Protein AF-A0A4S1DT46-F1 (afdb_monomer_lite)

Foldseek 3Di:
DVVVVVVVVVVVVVVVVVPPPPPDDDCAPLLVLLQQQVPPVWHKAAAPAAAAEDEEDDDDPVRVVLVQVLQVVLQVLFDQYHGYHDPDPPHQEYEYEDQDDPPDPPDPDPQQKDKDFDADPVRHTRHMYIYGYPPPDDPLQSSFQSNLVVLCNRIGTAGDDFPVCQPDQACRHPNPVSVNSHHHDPSSSRVSNLCNDPPSVVVSVVSCVSNVCSVVVSVVRVVVVVLVPDPLSVDPCSVVVVVVVVVVVVVVVVVVVVVVVVVVVVVVD

Radius of gyration: 29.37 Å; chains: 1; bounding box: 52×110×68 Å

Secondary structure (DSSP, 8-state):
-HHHHHHHHHHHHHHHHH-----PPPHHHHHHHHHHHH-TTS--EEBSS-EEEEEEES--HHHHHHHHHHHHHHHTT-SS--EEE-SSS--SEEEEEESS----TT--S--SEEEEEEE-TTS-EEEEEEEEE-TT--HHHHHHHHHHHHHHHHEE------TTTTT--STT-TTTGGG--SPPPHHHHHHHHHHTSTTHHHHHHHHHHHTTTHHHHHHHHHHHHHHHH-HHHH-TTHHHHHHHHHHHHHHHHHHHHHHHHHHHHHTT-

pLDDT: mean 82.52, std 13.84, range [40.56, 97.25]

Organism: NCBI:txid2559571

Sequence (269 aa):
MKKLYYFLLFTFIGTNSFSQDIEKLPTIPWEELVEMNINKKVPIRKWGNNVNISLEGVYNASDSLIIAKVIKKLDSLTETTLIRFASSDNSNFEIKFLDRYVKQKYSNYNSITNSKNTYNNYNVLTSAELYVYTIERTDLEVKNALENQIAGMLIDGWFARPAAFEKRKSIFNPVGGSLLTGSLNSGDISIIREVYKNGFEKRLEKAEQQFKDIPKKLENDKIRVRYSSFWWVKNPIAVIFLPALILVLFFIFLTSKIKNTIHVKIERD

Structure (mmCIF, N/CA/C/O backbone):
data_AF-A0A4S1DT46-F1
#
_entry.id   AF-A0A4S1DT46-F1
#
loop_
_atom_site.group_PDB
_atom_site.id
_atom_site.type_symbol
_atom_site.label_atom_id
_atom_site.label_alt_id
_atom_site.label_comp_id
_atom_site.label_asym_id
_atom_site.label_entity_id
_atom_site.label_seq_id
_atom_site.pdbx_PDB_ins_code
_atom_site.Cartn_x
_atom_site.Cartn_y
_atom_site.Cartn_z
_atom_site.occupancy
_atom_site.B_iso_or_equiv
_atom_site.auth_seq_id
_atom_site.auth_comp_id
_atom_site.auth_asym_id
_atom_site.auth_atom_id
_atom_site.pdbx_PDB_model_num
ATOM 1 N N . MET A 1 1 ? -24.781 -39.741 43.747 1.00 59.06 1 MET A N 1
ATOM 2 C CA . MET A 1 1 ? -23.412 -39.414 43.276 1.00 59.06 1 MET A CA 1
ATOM 3 C C . MET A 1 1 ? -23.236 -39.473 41.754 1.00 59.06 1 MET A C 1
ATOM 5 O O . MET A 1 1 ? -22.680 -38.529 41.217 1.00 59.06 1 MET A O 1
ATOM 9 N N . LYS A 1 2 ? -23.756 -40.479 41.026 1.00 67.94 2 LYS A N 1
ATOM 10 C CA . LYS A 1 2 ? -23.605 -40.564 39.550 1.00 67.94 2 LYS A CA 1
ATOM 11 C C . LYS A 1 2 ? -24.121 -39.331 38.778 1.00 67.94 2 LYS A C 1
ATOM 13 O O . LYS A 1 2 ? -23.446 -38.851 37.881 1.00 67.94 2 LYS A O 1
ATOM 18 N N . LYS A 1 3 ? -25.268 -38.762 39.177 1.00 73.12 3 LYS A N 1
ATOM 19 C CA . LYS A 1 3 ? -25.848 -37.552 38.551 1.00 73.12 3 LYS A CA 1
ATOM 20 C C . LYS A 1 3 ? -24.967 -36.298 38.690 1.00 73.12 3 LYS A C 1
ATOM 22 O O . LYS A 1 3 ? -24.927 -35.490 37.773 1.00 73.12 3 LYS A O 1
ATOM 27 N N . LEU A 1 4 ? -24.236 -36.171 39.802 1.00 80.50 4 LEU A N 1
ATOM 28 C CA . LEU A 1 4 ? -23.306 -35.059 40.033 1.00 80.50 4 LEU A CA 1
ATOM 29 C C . LEU A 1 4 ? -22.083 -35.165 39.114 1.00 80.50 4 LEU A C 1
ATOM 31 O O . LEU A 1 4 ? -21.624 -34.161 38.584 1.00 80.50 4 LEU A O 1
ATOM 35 N N . TYR A 1 5 ? -21.613 -36.392 38.875 1.00 80.88 5 TYR A N 1
ATOM 36 C CA . TYR A 1 5 ? -20.509 -36.669 37.959 1.00 80.88 5 TYR A CA 1
ATOM 37 C C . TYR A 1 5 ? -20.853 -36.276 36.521 1.00 80.88 5 TYR A C 1
ATOM 39 O O . TYR A 1 5 ? -20.068 -35.590 35.881 1.00 80.88 5 TYR A O 1
ATOM 47 N N . TYR A 1 6 ? -22.047 -36.633 36.034 1.00 82.81 6 TYR A N 1
ATOM 48 C CA . TYR A 1 6 ? -22.491 -36.229 34.694 1.00 82.81 6 TYR A CA 1
ATOM 49 C C . TYR A 1 6 ? -22.685 -34.717 34.569 1.00 82.81 6 TYR A C 1
ATOM 51 O O . TYR A 1 6 ? -22.316 -34.150 33.547 1.00 82.81 6 TYR A O 1
ATOM 59 N N . PHE A 1 7 ? -23.212 -34.057 35.605 1.00 83.88 7 PHE A N 1
ATOM 60 C CA . PHE A 1 7 ? -23.361 -32.602 35.612 1.00 83.88 7 PHE A CA 1
ATOM 61 C C . PHE A 1 7 ? -22.005 -31.889 35.553 1.00 83.88 7 PHE A C 1
ATOM 63 O O . PHE A 1 7 ? -21.832 -30.997 34.731 1.00 83.88 7 PHE A O 1
ATOM 70 N N . LEU A 1 8 ? -21.032 -32.332 36.359 1.00 83.69 8 LEU A N 1
ATOM 71 C CA . LEU A 1 8 ? -19.663 -31.809 36.337 1.00 83.69 8 LEU A CA 1
ATOM 72 C C . LEU A 1 8 ? -18.954 -32.082 35.007 1.00 83.69 8 LEU A C 1
ATOM 74 O O . LEU A 1 8 ? -18.233 -31.224 34.515 1.00 83.69 8 LEU A O 1
ATOM 78 N N . LEU A 1 9 ? -19.177 -33.249 34.398 1.00 83.00 9 LEU A N 1
ATOM 79 C CA . LEU A 1 9 ? -18.603 -33.567 33.091 1.00 83.00 9 LEU A CA 1
ATOM 80 C C . LEU A 1 9 ? -19.180 -32.658 31.996 1.00 83.00 9 LEU A C 1
ATOM 82 O O . LEU A 1 9 ? -18.436 -32.149 31.166 1.00 83.00 9 LEU A O 1
ATOM 86 N N . PHE A 1 10 ? -20.494 -32.411 32.016 1.00 80.31 10 PHE A N 1
ATOM 87 C CA . PHE A 1 10 ? -21.156 -31.525 31.057 1.00 80.31 10 PHE A CA 1
ATOM 88 C C . PHE A 1 10 ? -20.767 -30.059 31.240 1.00 80.31 10 PHE A C 1
ATOM 90 O O . PHE A 1 10 ? -20.557 -29.370 30.244 1.00 80.31 10 PHE A O 1
ATOM 97 N N . THR A 1 11 ? -20.627 -29.574 32.477 1.00 78.94 11 THR A N 1
ATOM 98 C CA . THR A 1 11 ? -20.131 -28.213 32.715 1.00 78.94 11 THR A CA 1
ATOM 99 C C . THR A 1 11 ? -18.669 -28.081 32.318 1.00 78.94 11 THR A C 1
ATOM 101 O O . THR A 1 11 ? -18.332 -27.095 31.679 1.00 78.94 11 THR A O 1
ATOM 104 N N . PHE A 1 12 ? -17.830 -29.086 32.582 1.00 76.06 12 PHE A N 1
ATOM 105 C CA . PHE A 1 12 ? -16.425 -29.081 32.168 1.00 76.06 12 PHE A CA 1
ATOM 106 C C . PHE A 1 12 ? -16.266 -29.112 30.640 1.00 76.06 12 PHE A C 1
ATOM 108 O O . PHE A 1 12 ? -15.466 -28.361 30.084 1.00 76.06 12 PHE A O 1
ATOM 115 N N . ILE A 1 13 ? -17.052 -29.928 29.930 1.00 75.44 13 ILE A N 1
ATOM 116 C CA . ILE A 1 13 ? -17.065 -29.946 28.457 1.00 75.44 13 ILE A CA 1
ATOM 117 C C . ILE A 1 13 ? -17.616 -28.623 27.914 1.00 75.44 13 ILE A C 1
ATOM 119 O O . ILE A 1 13 ? -17.048 -28.072 26.973 1.00 75.44 13 ILE A O 1
ATOM 123 N N . GLY A 1 14 ? -18.668 -28.075 28.528 1.00 66.62 14 GLY A N 1
ATOM 124 C CA . GLY A 1 14 ? -19.236 -26.778 28.168 1.00 66.62 14 GLY A CA 1
ATOM 125 C C . GLY A 1 14 ? -18.223 -25.642 28.309 1.00 66.62 14 GLY A C 1
ATOM 126 O O . GLY A 1 14 ? -17.984 -24.919 27.348 1.00 66.62 14 GLY A O 1
ATOM 127 N N . THR A 1 15 ? -17.553 -25.517 29.458 1.00 65.12 15 THR A N 1
ATOM 128 C CA . THR A 1 15 ? -16.571 -24.447 29.700 1.00 65.12 15 THR A CA 1
ATOM 129 C C . THR A 1 15 ? -15.346 -24.554 28.796 1.00 65.12 15 THR A C 1
ATOM 131 O O . THR A 1 15 ? -14.850 -23.530 28.338 1.00 65.12 15 THR A O 1
ATOM 134 N N . ASN A 1 16 ? -14.885 -25.770 28.480 1.00 58.94 16 ASN A N 1
ATOM 135 C CA . ASN A 1 16 ? -13.773 -25.963 27.542 1.00 58.94 16 ASN A CA 1
ATOM 136 C C . ASN A 1 16 ? -14.192 -25.746 26.078 1.00 58.94 16 ASN A C 1
ATOM 138 O O . ASN A 1 16 ? -13.389 -25.271 25.284 1.00 58.94 16 ASN A O 1
ATOM 142 N N . SER A 1 17 ? -15.453 -26.015 25.721 1.00 57.00 17 SER A N 1
ATOM 143 C CA . SER A 1 17 ? -15.981 -25.745 24.373 1.00 57.00 17 SER A CA 1
ATOM 144 C C . SER A 1 17 ? -16.262 -24.256 24.134 1.00 57.00 17 SER A C 1
ATOM 146 O O . SER A 1 17 ? -16.194 -23.800 22.997 1.00 57.00 17 SER A O 1
ATOM 148 N N . PHE A 1 18 ? -16.550 -23.486 25.192 1.00 54.28 18 PHE A N 1
ATOM 149 C CA . PHE A 1 18 ? -16.670 -22.021 25.134 1.00 54.28 18 PHE A CA 1
ATOM 150 C C . PHE A 1 18 ? -15.322 -21.294 25.218 1.00 54.28 18 PHE A C 1
ATOM 152 O O . PHE A 1 18 ? -15.245 -20.126 24.848 1.00 54.28 18 PHE A O 1
ATOM 159 N N . SER A 1 19 ? -14.248 -21.984 25.614 1.00 45.34 19 SER A N 1
ATOM 160 C CA . SER A 1 19 ? -12.871 -21.519 25.423 1.00 45.34 19 SER A CA 1
ATOM 161 C C . SER A 1 19 ? -12.379 -21.840 24.008 1.00 45.34 19 SER A C 1
ATOM 163 O O . SER A 1 19 ? -11.259 -22.309 23.817 1.00 45.34 19 SER A O 1
ATOM 165 N N . GLN A 1 20 ? -13.216 -21.603 22.992 1.00 52.03 20 GLN A N 1
ATOM 166 C CA . GLN A 1 20 ? -12.688 -21.377 21.654 1.00 52.03 20 GLN A CA 1
ATOM 167 C C . GLN A 1 20 ? -11.894 -20.083 21.742 1.00 52.03 20 GLN A C 1
ATOM 169 O O . GLN A 1 20 ? -12.476 -18.998 21.771 1.00 52.03 20 GLN A O 1
ATOM 174 N N . ASP A 1 21 ? -10.575 -20.224 21.873 1.00 51.09 21 ASP A N 1
ATOM 175 C CA . ASP A 1 21 ? -9.618 -19.134 21.810 1.00 51.09 21 ASP A CA 1
ATOM 176 C C . ASP A 1 21 ? -10.045 -18.191 20.690 1.00 51.09 21 ASP A C 1
ATOM 178 O O . ASP A 1 21 ? -9.986 -18.529 19.504 1.00 51.09 21 ASP A O 1
ATOM 182 N N . ILE A 1 22 ? -10.542 -17.010 21.063 1.00 64.38 22 ILE A N 1
ATOM 183 C CA . ILE A 1 22 ? -10.796 -15.939 20.111 1.00 64.38 22 ILE A CA 1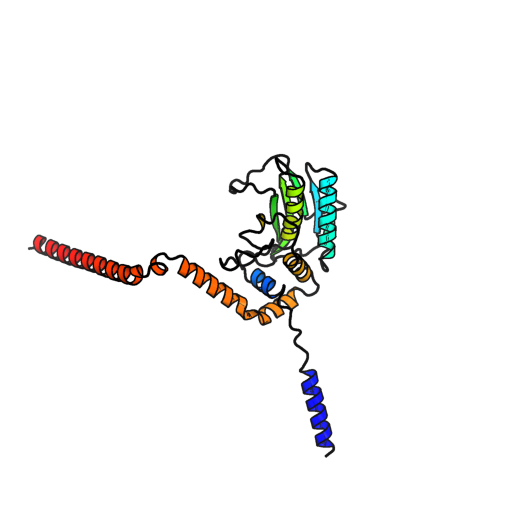
ATOM 184 C C . ILE A 1 22 ? -9.412 -15.600 19.572 1.00 64.38 22 ILE A C 1
ATOM 186 O O . ILE A 1 22 ? -8.675 -14.858 20.213 1.00 64.38 22 ILE A O 1
ATOM 190 N N . GLU A 1 23 ? -9.036 -16.217 18.445 1.00 74.00 23 GLU A N 1
ATOM 191 C CA . GLU A 1 23 ? -7.686 -16.151 17.877 1.00 74.00 23 GLU A CA 1
ATOM 192 C C . GLU A 1 23 ? -7.228 -14.691 17.869 1.00 74.00 23 GLU A C 1
ATOM 194 O O . GLU A 1 23 ? -7.778 -13.862 17.142 1.00 74.00 23 GLU A O 1
ATOM 199 N N . LYS A 1 24 ? -6.284 -14.344 18.740 1.00 88.38 24 LYS A N 1
ATOM 200 C CA . LYS A 1 24 ? -5.862 -12.958 18.884 1.00 88.38 24 LYS A CA 1
ATOM 201 C C . LYS A 1 24 ? -4.963 -12.619 17.707 1.00 88.38 24 LYS A C 1
ATOM 203 O O . LYS A 1 24 ? -3.921 -13.245 17.524 1.00 88.38 24 LYS A O 1
ATOM 208 N N . LEU A 1 25 ? -5.355 -11.621 16.922 1.00 92.88 25 LEU A N 1
ATOM 209 C CA . LEU A 1 25 ? -4.538 -11.180 15.799 1.00 92.88 25 LEU A CA 1
ATOM 210 C C . LEU A 1 25 ? -3.247 -10.539 16.329 1.00 92.88 25 LEU A C 1
ATOM 212 O O . LEU A 1 25 ? -3.297 -9.826 17.343 1.00 92.88 25 LEU A O 1
ATOM 216 N N . PRO A 1 26 ? -2.090 -10.778 15.685 1.00 93.94 26 PRO A N 1
ATOM 217 C CA . PRO A 1 26 ? -0.843 -10.152 16.097 1.00 93.94 26 PRO A CA 1
ATOM 218 C C . PRO A 1 26 ? -0.942 -8.636 15.928 1.00 93.94 26 PRO A C 1
ATOM 220 O O . PRO A 1 26 ? -1.612 -8.147 15.023 1.00 93.94 26 PRO A O 1
ATOM 223 N N . THR A 1 27 ? -0.259 -7.879 16.786 1.00 91.62 27 THR A N 1
ATOM 224 C CA . THR A 1 27 ? -0.288 -6.409 16.732 1.00 91.62 27 THR A CA 1
ATOM 225 C C . THR A 1 27 ? 0.197 -5.870 15.385 1.00 91.62 27 THR A C 1
ATOM 227 O O . THR A 1 27 ? -0.426 -4.980 14.819 1.00 91.62 27 THR A O 1
ATOM 230 N N . ILE A 1 28 ? 1.273 -6.438 14.838 1.00 90.88 28 ILE A N 1
ATOM 231 C CA . ILE A 1 28 ? 1.802 -6.085 13.517 1.00 90.88 28 ILE A CA 1
ATOM 232 C C . ILE A 1 28 ? 1.381 -7.179 12.523 1.00 90.88 28 ILE A C 1
ATOM 234 O O . ILE A 1 28 ? 1.578 -8.357 12.833 1.00 90.88 28 ILE A O 1
ATOM 238 N N . PRO A 1 29 ? 0.829 -6.843 11.342 1.00 93.19 29 PRO A N 1
ATOM 239 C CA . PRO A 1 29 ? 0.541 -5.495 10.831 1.00 93.19 29 PRO A CA 1
ATOM 240 C C . PRO A 1 29 ? -0.879 -4.991 11.169 1.00 93.19 29 PRO A C 1
ATOM 242 O O . PRO A 1 29 ? -1.308 -3.967 10.648 1.00 93.19 29 PRO A O 1
ATOM 245 N N . TRP A 1 30 ? -1.661 -5.695 11.994 1.00 95.81 30 TRP A N 1
ATOM 246 C CA . TRP A 1 30 ? -3.098 -5.417 12.130 1.00 95.81 30 TRP A CA 1
ATOM 247 C C . TRP A 1 30 ? -3.446 -4.071 12.777 1.00 95.81 30 TRP A C 1
ATOM 249 O O . TRP A 1 30 ? -4.426 -3.457 12.365 1.00 95.81 30 TRP A O 1
ATOM 259 N N . GLU A 1 31 ? -2.652 -3.569 13.727 1.00 92.88 31 GLU A N 1
ATOM 260 C CA . GLU A 1 31 ? -2.836 -2.213 14.273 1.00 92.88 31 GLU A CA 1
ATOM 261 C C . GLU A 1 31 ? -2.670 -1.150 13.168 1.00 92.88 31 GLU A C 1
ATOM 263 O O . GLU A 1 31 ? -3.427 -0.181 13.102 1.00 92.88 31 GLU A O 1
ATOM 268 N N . GLU A 1 32 ? -1.725 -1.379 12.252 1.00 92.06 32 GLU A N 1
ATOM 269 C CA . GLU A 1 32 ? -1.420 -0.503 11.117 1.00 92.06 32 GLU A CA 1
ATOM 270 C C . GLU A 1 32 ? -2.502 -0.574 10.035 1.00 92.06 32 GLU A C 1
ATOM 272 O O . GLU A 1 32 ? -2.927 0.457 9.518 1.00 92.06 32 GLU A O 1
ATOM 277 N N . LEU A 1 33 ? -3.003 -1.775 9.738 1.00 94.75 33 LEU A N 1
ATOM 278 C CA . LEU A 1 33 ? -4.110 -1.981 8.801 1.00 94.75 33 LEU A CA 1
ATOM 279 C C . LEU A 1 33 ? -5.397 -1.311 9.291 1.00 94.75 33 LEU A C 1
ATOM 281 O O . LEU A 1 33 ? -6.089 -0.662 8.509 1.00 94.75 33 LEU A O 1
ATOM 285 N N . VAL A 1 34 ? -5.693 -1.407 10.589 1.00 94.38 34 VAL A N 1
ATOM 286 C CA . VAL A 1 34 ? -6.829 -0.701 11.197 1.00 94.38 34 VAL A CA 1
ATOM 287 C C . VAL A 1 34 ? -6.651 0.812 11.055 1.00 94.38 34 VAL A C 1
ATOM 289 O O . VAL A 1 34 ? -7.572 1.501 10.620 1.00 94.38 34 VAL A O 1
ATOM 292 N N . GLU A 1 35 ? -5.463 1.344 11.353 1.00 91.44 35 GLU A N 1
ATOM 293 C CA . GLU A 1 35 ? -5.156 2.767 11.160 1.00 91.44 35 GLU A CA 1
ATOM 294 C C . GLU A 1 35 ? -5.362 3.224 9.705 1.00 91.44 35 GLU A C 1
ATOM 296 O O . GLU A 1 35 ? -6.013 4.249 9.477 1.00 91.44 35 GLU A O 1
ATOM 301 N N . MET A 1 36 ? -4.831 2.475 8.732 1.00 92.12 36 MET A N 1
ATOM 302 C CA . MET A 1 36 ? -4.993 2.764 7.303 1.00 92.12 36 MET A CA 1
ATOM 303 C C . MET A 1 36 ? -6.470 2.733 6.895 1.00 92.12 36 MET A C 1
ATOM 305 O O . MET A 1 36 ? -6.932 3.633 6.198 1.00 92.12 36 MET A O 1
ATOM 309 N N . ASN A 1 37 ? -7.237 1.742 7.358 1.00 92.94 37 ASN A N 1
ATOM 310 C CA . ASN A 1 37 ? -8.641 1.593 6.974 1.00 92.94 37 ASN A CA 1
ATOM 311 C C . ASN A 1 37 ? -9.541 2.708 7.536 1.00 92.94 37 ASN A C 1
ATOM 313 O O . ASN A 1 37 ? -10.466 3.171 6.870 1.00 92.94 37 ASN A O 1
ATOM 317 N N . ILE A 1 38 ? -9.233 3.213 8.736 1.00 89.12 38 ILE A N 1
ATOM 318 C CA . ILE A 1 38 ? -9.967 4.327 9.365 1.00 89.12 38 ILE A CA 1
ATOM 319 C C . ILE A 1 38 ? -9.809 5.641 8.576 1.00 89.12 38 ILE A C 1
ATOM 321 O O . ILE A 1 38 ? -10.626 6.563 8.716 1.00 89.12 38 ILE A O 1
ATOM 325 N N . ASN A 1 39 ? -8.772 5.769 7.743 1.00 85.81 39 ASN A N 1
ATOM 326 C CA . ASN A 1 39 ? -8.534 6.959 6.940 1.00 85.81 39 ASN A CA 1
ATOM 327 C C . ASN A 1 39 ? -9.586 7.115 5.828 1.00 85.81 39 ASN A C 1
ATOM 329 O O . ASN A 1 39 ? -9.354 6.788 4.673 1.00 85.81 39 ASN A O 1
ATOM 333 N N . LYS A 1 40 ? -10.735 7.722 6.151 1.00 78.31 40 LYS A N 1
ATOM 334 C CA . LYS A 1 40 ? -11.870 7.905 5.223 1.00 78.31 40 LYS A CA 1
ATOM 335 C C . LYS A 1 40 ? -11.527 8.574 3.887 1.00 78.31 40 LYS A C 1
ATOM 337 O O . LYS A 1 40 ? -12.290 8.435 2.937 1.00 78.31 40 LYS A O 1
ATOM 342 N N . LYS A 1 41 ? -10.438 9.347 3.814 1.00 81.81 41 LYS A N 1
ATOM 343 C CA . LYS A 1 41 ? -10.011 9.987 2.561 1.00 81.81 41 LYS A CA 1
ATOM 344 C C . LYS A 1 41 ? -9.342 8.990 1.616 1.00 81.81 41 LYS A C 1
ATOM 346 O O . LYS A 1 41 ? -9.546 9.087 0.411 1.00 81.81 41 LYS A O 1
ATOM 351 N N . VAL A 1 42 ? -8.550 8.074 2.171 1.00 85.12 42 VAL A N 1
ATOM 352 C CA . VAL A 1 42 ? -7.758 7.081 1.436 1.00 85.12 42 VAL A CA 1
ATOM 353 C C . VAL A 1 42 ? -7.741 5.776 2.256 1.00 85.12 42 VAL A C 1
ATOM 355 O O . VAL A 1 42 ? -6.719 5.470 2.879 1.00 85.12 42 VAL A O 1
ATOM 358 N N . PRO A 1 43 ? -8.887 5.063 2.355 1.00 89.88 43 PRO A N 1
ATOM 359 C CA . PRO A 1 43 ? -8.959 3.787 3.068 1.00 89.88 43 PRO A CA 1
ATOM 360 C C . PRO A 1 43 ? -8.186 2.721 2.292 1.00 89.88 43 PRO A C 1
ATOM 362 O O . PRO A 1 43 ? -7.801 2.964 1.152 1.00 89.88 43 PRO A O 1
ATOM 365 N N . ILE A 1 44 ? -8.001 1.533 2.871 1.00 93.38 44 ILE A N 1
ATOM 366 C CA . ILE A 1 44 ? -7.362 0.425 2.155 1.00 93.38 44 ILE A CA 1
ATOM 367 C C . ILE A 1 44 ? -8.227 0.035 0.952 1.00 93.38 44 ILE A C 1
ATOM 369 O O . ILE A 1 44 ? -9.382 -0.361 1.095 1.00 93.38 44 ILE A O 1
ATOM 373 N N . ARG A 1 45 ? -7.642 0.108 -0.239 1.00 93.38 45 ARG A N 1
ATOM 374 C CA . ARG A 1 45 ? -8.199 -0.378 -1.497 1.00 93.38 45 ARG A CA 1
ATOM 375 C C . ARG A 1 45 ? -7.167 -1.273 -2.159 1.00 93.38 45 ARG A C 1
ATOM 377 O O . ARG A 1 45 ? -5.994 -0.922 -2.266 1.00 93.38 45 ARG A O 1
ATOM 384 N N . LYS A 1 46 ? -7.617 -2.432 -2.621 1.00 94.31 46 LYS A N 1
ATOM 385 C CA . LYS A 1 46 ? -6.778 -3.432 -3.284 1.00 94.31 46 LYS A CA 1
ATOM 386 C C . LYS A 1 46 ? -7.368 -3.836 -4.626 1.00 94.31 46 LYS A C 1
ATOM 388 O O . LYS A 1 46 ? -8.514 -3.498 -4.939 1.00 94.31 46 LYS A O 1
ATOM 393 N N . TRP A 1 47 ? -6.582 -4.563 -5.410 1.00 95.06 47 TRP A N 1
ATOM 394 C CA . TRP A 1 47 ? -7.032 -5.127 -6.673 1.00 95.06 47 TRP A CA 1
ATOM 395 C C . TRP A 1 47 ? -8.094 -6.202 -6.438 1.00 95.06 47 TRP A C 1
ATOM 397 O O . TRP A 1 47 ? -7.932 -7.080 -5.591 1.00 95.06 47 TRP A O 1
ATOM 407 N N . GLY A 1 48 ? -9.191 -6.127 -7.193 1.00 87.38 48 GLY A N 1
ATOM 408 C CA . GLY A 1 48 ? -10.244 -7.152 -7.171 1.00 87.38 48 GLY A CA 1
ATOM 409 C C . GLY A 1 48 ? -9.974 -8.336 -8.097 1.00 87.38 48 GLY A C 1
ATOM 410 O O . GLY A 1 48 ? -10.592 -9.382 -7.947 1.00 87.38 48 GLY A O 1
ATOM 411 N N . ASN A 1 49 ? -9.058 -8.161 -9.049 1.00 90.25 49 ASN A N 1
ATOM 412 C CA . ASN A 1 49 ? -8.695 -9.132 -10.074 1.00 90.25 49 ASN A CA 1
ATOM 413 C C . ASN A 1 49 ? -7.171 -9.292 -10.118 1.00 90.25 49 ASN A C 1
ATOM 415 O O . ASN A 1 49 ? -6.439 -8.520 -9.502 1.00 90.25 49 ASN A O 1
ATOM 419 N N . ASN A 1 50 ? -6.696 -10.259 -10.904 1.00 95.19 50 ASN A N 1
ATOM 420 C CA . ASN A 1 50 ? -5.273 -10.394 -11.212 1.00 95.19 50 ASN A CA 1
ATOM 421 C C . ASN A 1 50 ? -4.714 -9.121 -11.859 1.00 95.19 50 ASN A C 1
ATOM 423 O O . ASN A 1 50 ? -5.406 -8.433 -12.615 1.00 95.19 50 ASN A O 1
ATOM 427 N N . VAL A 1 51 ? -3.443 -8.852 -11.588 1.00 96.19 51 VAL A N 1
ATOM 428 C CA . VAL A 1 51 ? -2.707 -7.706 -12.113 1.00 96.19 51 VAL A CA 1
ATOM 429 C C . VAL A 1 51 ? -1.868 -8.170 -13.300 1.00 96.19 51 VAL A C 1
ATOM 431 O O . VAL A 1 51 ? -0.936 -8.962 -13.151 1.00 96.19 51 VAL A O 1
ATOM 434 N N . ASN A 1 52 ? -2.208 -7.680 -14.488 1.00 96.75 52 ASN A N 1
ATOM 435 C CA . ASN A 1 52 ? -1.471 -7.927 -15.721 1.00 96.75 52 ASN A CA 1
ATOM 436 C C . ASN A 1 52 ? -0.735 -6.641 -16.107 1.00 96.75 52 ASN A C 1
ATOM 438 O O . ASN A 1 52 ? -1.365 -5.634 -16.446 1.00 96.75 52 ASN A O 1
ATOM 442 N N . ILE A 1 53 ? 0.593 -6.696 -16.046 1.00 96.25 53 ILE A N 1
ATOM 443 C CA . ILE A 1 53 ? 1.473 -5.548 -16.244 1.00 96.25 53 ILE A CA 1
ATOM 444 C C . ILE A 1 53 ? 1.965 -5.484 -17.691 1.00 96.25 53 ILE A C 1
ATOM 446 O O . ILE A 1 53 ? 2.491 -6.474 -18.200 1.00 96.25 53 ILE A O 1
ATOM 450 N N . SER A 1 54 ? 1.853 -4.325 -18.335 1.00 95.44 54 SER A N 1
ATOM 451 C CA . SER A 1 54 ? 2.514 -4.014 -19.611 1.00 95.44 54 SER A CA 1
ATOM 452 C C . SER A 1 54 ? 3.576 -2.932 -19.426 1.00 95.44 54 SER A C 1
ATOM 454 O O . SER A 1 54 ? 3.496 -2.104 -18.515 1.00 95.44 54 SER A O 1
ATOM 456 N N . LEU A 1 55 ? 4.596 -2.964 -20.287 1.00 93.31 55 LEU A N 1
ATOM 457 C CA . LEU A 1 55 ? 5.657 -1.962 -20.343 1.00 93.31 55 LEU A CA 1
ATOM 458 C C . LEU A 1 55 ? 5.571 -1.215 -21.669 1.00 93.31 55 LEU A C 1
ATOM 460 O O . LEU A 1 55 ? 5.579 -1.840 -22.729 1.00 93.31 55 LEU A O 1
ATOM 464 N N . GLU A 1 56 ? 5.552 0.109 -21.607 1.00 91.38 56 GLU A N 1
ATOM 465 C CA . GLU A 1 56 ? 5.447 0.983 -22.772 1.00 91.38 56 GLU A CA 1
ATOM 466 C C . GLU A 1 56 ? 6.523 2.071 -22.754 1.00 91.38 56 GLU A C 1
ATOM 468 O O . GLU A 1 56 ? 7.028 2.460 -21.698 1.00 91.38 56 GLU A O 1
ATOM 473 N N . GLY A 1 57 ? 6.836 2.609 -23.932 1.00 87.19 57 GLY A N 1
ATOM 474 C CA . GLY A 1 57 ? 7.763 3.728 -24.084 1.00 87.19 57 GLY A CA 1
ATOM 475 C C . GLY A 1 57 ? 9.233 3.312 -24.128 1.00 87.19 57 GLY A C 1
ATOM 476 O O . GLY A 1 57 ? 9.575 2.241 -24.627 1.00 87.19 57 GLY A O 1
ATOM 477 N N . VAL A 1 58 ? 10.116 4.198 -23.661 1.00 82.56 58 VAL A N 1
ATOM 478 C CA . VAL A 1 58 ? 11.572 4.060 -23.831 1.00 82.56 58 VAL A CA 1
ATOM 479 C C . VAL A 1 58 ? 12.188 3.356 -22.624 1.00 82.56 58 VAL A C 1
ATOM 481 O O . VAL A 1 58 ? 12.638 4.002 -21.680 1.00 82.56 58 VAL A O 1
ATOM 484 N N . TYR A 1 59 ? 12.214 2.025 -22.662 1.00 84.94 59 TYR A N 1
ATOM 485 C CA . TYR A 1 59 ? 12.887 1.185 -21.668 1.00 84.94 59 TYR A CA 1
ATOM 486 C C . TYR A 1 59 ? 13.869 0.218 -22.327 1.00 84.94 59 TYR A C 1
ATOM 488 O O . TYR A 1 59 ? 13.744 -0.116 -23.507 1.00 84.94 59 TYR A O 1
ATOM 496 N N . ASN A 1 60 ? 14.858 -0.240 -21.564 1.00 84.81 60 ASN A N 1
ATOM 497 C CA . ASN A 1 60 ? 15.836 -1.224 -22.016 1.00 84.81 60 ASN A CA 1
ATOM 498 C C . ASN A 1 60 ? 15.639 -2.587 -21.320 1.00 84.81 60 ASN A C 1
ATOM 500 O O . ASN A 1 60 ? 14.826 -2.752 -20.411 1.00 84.81 60 ASN A O 1
ATOM 504 N N . ALA A 1 61 ? 16.420 -3.588 -21.734 1.00 87.06 61 ALA A N 1
ATOM 505 C CA . ALA A 1 61 ? 16.334 -4.940 -21.178 1.00 87.06 61 ALA A CA 1
ATOM 506 C C . ALA A 1 61 ? 16.645 -5.015 -19.666 1.00 87.06 61 ALA A C 1
ATOM 508 O O . ALA A 1 61 ? 16.106 -5.877 -18.970 1.00 87.06 61 ALA A O 1
ATOM 509 N N . SER A 1 62 ? 17.498 -4.125 -19.146 1.00 84.75 62 SER A N 1
ATOM 510 C CA . SER A 1 62 ? 17.799 -4.031 -17.712 1.00 84.75 62 SER A CA 1
ATOM 511 C C . SER A 1 62 ? 16.571 -3.570 -16.925 1.00 84.75 62 SER A C 1
ATOM 513 O O . SER A 1 62 ? 16.230 -4.187 -15.912 1.00 84.75 62 SER A O 1
ATOM 515 N N . ASP A 1 63 ? 15.852 -2.564 -17.429 1.00 84.25 63 ASP A N 1
ATOM 516 C CA . ASP A 1 63 ? 14.611 -2.065 -16.825 1.00 84.25 63 ASP A CA 1
ATOM 517 C C . ASP A 1 63 ? 13.549 -3.169 -16.770 1.00 84.25 63 ASP A C 1
ATOM 519 O O . ASP A 1 63 ? 12.963 -3.434 -15.714 1.00 84.25 63 ASP A O 1
ATOM 523 N N . SER A 1 64 ? 13.361 -3.893 -17.880 1.00 88.31 64 SER A N 1
ATOM 524 C CA . SER A 1 64 ? 12.441 -5.035 -17.940 1.00 88.31 64 SER A CA 1
ATOM 525 C C . SER A 1 64 ? 12.813 -6.119 -16.930 1.00 88.31 64 SER A C 1
ATOM 527 O O . SER A 1 64 ? 11.940 -6.666 -16.256 1.00 88.31 64 SER A O 1
ATOM 529 N N . LEU A 1 65 ? 14.107 -6.421 -16.782 1.00 90.44 65 LEU A N 1
ATOM 530 C CA . LEU A 1 65 ? 14.592 -7.419 -15.829 1.00 90.44 65 LEU A CA 1
ATOM 531 C C . LEU A 1 65 ? 14.379 -6.979 -14.374 1.00 90.44 65 LEU A C 1
ATOM 533 O O . LEU A 1 65 ? 14.069 -7.811 -13.516 1.00 90.44 65 LEU A O 1
ATOM 537 N N . ILE A 1 66 ? 14.550 -5.690 -14.076 1.00 88.06 66 ILE A N 1
ATOM 538 C CA . ILE A 1 66 ? 14.262 -5.119 -12.756 1.00 88.06 66 ILE A CA 1
ATOM 539 C C . ILE A 1 66 ? 12.781 -5.287 -12.436 1.00 88.06 66 ILE A C 1
ATOM 541 O O . ILE A 1 66 ? 12.446 -5.834 -11.383 1.00 88.06 66 ILE A O 1
ATOM 545 N N . ILE A 1 67 ? 11.902 -4.894 -13.355 1.00 91.38 67 ILE A N 1
ATOM 546 C CA . ILE A 1 67 ? 10.458 -5.012 -13.157 1.00 91.38 67 ILE A CA 1
ATOM 547 C C . ILE A 1 67 ? 10.049 -6.479 -13.030 1.00 91.38 67 ILE A C 1
ATOM 549 O O . ILE A 1 67 ? 9.287 -6.813 -12.130 1.00 91.38 67 ILE A O 1
ATOM 553 N N . ALA A 1 68 ? 10.619 -7.382 -13.831 1.00 94.06 68 ALA A N 1
ATOM 554 C CA . ALA A 1 68 ? 10.370 -8.817 -13.713 1.00 94.06 68 ALA A CA 1
ATOM 555 C C . ALA A 1 68 ? 10.699 -9.353 -12.310 1.00 94.06 68 ALA A C 1
ATOM 557 O O . ALA A 1 68 ? 9.949 -10.153 -11.748 1.00 94.06 68 ALA A O 1
ATOM 558 N N . LYS A 1 69 ? 11.808 -8.891 -11.715 1.00 93.00 69 LYS A N 1
ATOM 559 C CA . LYS A 1 69 ? 12.195 -9.253 -10.344 1.00 93.00 69 LYS A CA 1
ATOM 560 C C . LYS A 1 69 ? 11.225 -8.684 -9.310 1.00 93.00 69 LYS A C 1
ATOM 562 O O . LYS A 1 69 ? 10.872 -9.401 -8.376 1.00 93.00 69 LYS A O 1
ATOM 567 N N . VAL A 1 70 ? 10.791 -7.434 -9.479 1.00 92.31 70 VAL A N 1
ATOM 568 C CA . VAL A 1 70 ? 9.795 -6.797 -8.603 1.00 92.31 70 VAL A CA 1
ATOM 569 C C . VAL A 1 70 ? 8.462 -7.541 -8.679 1.00 92.31 70 VAL A C 1
ATOM 571 O O . VAL A 1 70 ? 7.939 -7.930 -7.641 1.00 92.31 70 VAL A O 1
ATOM 574 N N . ILE A 1 71 ? 7.963 -7.820 -9.886 1.00 95.12 71 ILE A N 1
ATOM 575 C CA . ILE A 1 71 ? 6.733 -8.586 -10.123 1.00 95.12 71 ILE A CA 1
ATOM 576 C C . ILE A 1 71 ? 6.816 -9.937 -9.432 1.00 95.12 71 ILE A C 1
ATOM 578 O O . ILE A 1 71 ? 5.961 -10.247 -8.616 1.00 95.12 71 ILE A O 1
ATOM 582 N N . LYS A 1 72 ? 7.883 -10.706 -9.677 1.00 96.25 72 LYS A N 1
ATOM 583 C CA . LYS A 1 72 ? 8.065 -12.020 -9.053 1.00 96.25 72 LYS A CA 1
ATOM 584 C C . LYS A 1 72 ? 8.070 -11.939 -7.524 1.00 96.25 72 LYS A C 1
ATOM 586 O O . LYS A 1 72 ? 7.513 -12.808 -6.857 1.00 96.25 72 LYS A O 1
ATOM 591 N N . LYS A 1 73 ? 8.715 -10.913 -6.960 1.00 95.06 73 LYS A N 1
ATOM 592 C CA . LYS A 1 73 ? 8.730 -10.692 -5.512 1.00 95.06 73 LYS A CA 1
ATOM 593 C C . LYS A 1 73 ? 7.326 -10.385 -4.995 1.00 95.06 73 LYS A C 1
ATOM 595 O O . LYS A 1 73 ? 6.914 -11.016 -4.029 1.00 95.06 73 LYS A O 1
ATOM 600 N N . LEU A 1 74 ? 6.608 -9.449 -5.609 1.00 95.31 74 LEU A N 1
ATOM 601 C CA . LEU A 1 74 ? 5.278 -9.038 -5.158 1.00 95.31 74 LEU A CA 1
ATOM 602 C C . LEU A 1 74 ? 4.243 -10.153 -5.337 1.00 95.31 74 LEU A C 1
ATOM 604 O O . LEU A 1 74 ? 3.491 -10.403 -4.406 1.00 95.31 74 LEU A O 1
ATOM 608 N N . ASP A 1 75 ? 4.283 -10.878 -6.455 1.00 97.19 75 ASP A N 1
ATOM 609 C CA . ASP A 1 75 ? 3.454 -12.065 -6.707 1.00 97.19 75 ASP A CA 1
ATOM 610 C C . ASP A 1 75 ? 3.643 -13.126 -5.612 1.00 97.19 75 ASP A C 1
ATOM 612 O O . ASP A 1 75 ? 2.682 -13.660 -5.072 1.00 97.19 75 ASP A O 1
ATOM 616 N N . SER A 1 76 ? 4.884 -13.355 -5.161 1.00 96.75 76 SER A N 1
ATOM 617 C CA . SER A 1 76 ? 5.150 -14.291 -4.055 1.00 96.75 76 SER A CA 1
ATOM 618 C C . SER A 1 76 ? 4.606 -13.843 -2.690 1.00 96.75 76 SER A C 1
ATOM 620 O O . SER A 1 76 ? 4.608 -14.624 -1.735 1.00 96.75 76 SER A O 1
ATOM 622 N N . LEU A 1 77 ? 4.182 -12.582 -2.563 1.00 96.62 77 LEU A N 1
ATOM 623 C CA . LEU A 1 77 ? 3.568 -12.048 -1.348 1.00 96.62 77 LEU A CA 1
ATOM 624 C C . LEU A 1 77 ? 2.039 -12.103 -1.392 1.00 96.62 77 LEU A C 1
ATOM 626 O O . LEU A 1 77 ? 1.423 -11.929 -0.341 1.00 96.62 77 LEU A O 1
ATOM 630 N N . THR A 1 78 ? 1.429 -12.337 -2.555 1.00 95.81 78 THR A N 1
ATOM 631 C CA . THR A 1 78 ? -0.019 -12.245 -2.751 1.00 95.81 78 THR A CA 1
ATOM 632 C C . THR A 1 78 ? -0.653 -13.624 -2.930 1.00 95.81 78 THR A C 1
ATOM 634 O O . THR A 1 78 ? -0.342 -14.356 -3.858 1.00 95.81 78 THR A O 1
ATOM 637 N N . GLU A 1 79 ? -1.579 -13.992 -2.040 1.00 95.06 79 GLU A N 1
ATOM 638 C CA . GLU A 1 79 ? -2.264 -15.297 -2.095 1.00 95.06 79 GLU A CA 1
ATOM 639 C C . GLU A 1 79 ? -3.495 -15.267 -3.016 1.00 95.06 79 GLU A C 1
ATOM 641 O O . GLU A 1 79 ? -3.778 -16.227 -3.726 1.00 95.06 79 GLU A O 1
ATOM 646 N N . THR A 1 80 ? -4.244 -14.161 -2.998 1.00 94.81 80 THR A N 1
ATOM 647 C CA . THR A 1 80 ? -5.542 -14.024 -3.692 1.00 94.81 80 THR A CA 1
ATOM 648 C C . THR A 1 80 ? -5.465 -13.343 -5.053 1.00 94.81 80 THR A C 1
ATOM 650 O O . THR A 1 80 ? -6.468 -13.260 -5.760 1.00 94.81 80 THR A O 1
ATOM 653 N N . THR A 1 81 ? -4.287 -12.856 -5.432 1.00 95.06 81 THR A N 1
ATOM 654 C CA . THR A 1 81 ? -4.080 -12.064 -6.643 1.00 95.06 81 THR A CA 1
ATOM 655 C C . THR A 1 81 ? -2.793 -12.512 -7.304 1.00 95.06 81 THR A C 1
ATOM 657 O O . THR A 1 81 ? -1.754 -12.537 -6.656 1.00 95.06 81 THR A O 1
ATOM 660 N N . LEU A 1 82 ? -2.867 -12.846 -8.591 1.00 96.19 82 LEU A N 1
ATOM 661 C CA . LEU A 1 82 ? -1.687 -13.111 -9.408 1.00 96.19 82 LEU A CA 1
ATOM 662 C C . LEU A 1 82 ? -1.188 -11.808 -10.025 1.00 96.19 82 LEU A C 1
ATOM 664 O O . LEU A 1 82 ? -1.988 -11.034 -10.558 1.00 96.19 82 LEU A O 1
ATOM 668 N N . ILE A 1 83 ? 0.123 -11.597 -9.994 1.00 96.56 83 ILE A N 1
ATOM 669 C CA . ILE A 1 83 ? 0.799 -10.438 -10.574 1.00 96.56 83 ILE A CA 1
ATOM 670 C C . ILE A 1 83 ? 1.784 -10.947 -11.621 1.00 96.56 83 ILE A C 1
ATOM 672 O O . ILE A 1 83 ? 2.738 -11.662 -11.323 1.00 96.56 83 ILE A O 1
ATOM 676 N N . ARG A 1 84 ? 1.567 -10.576 -12.881 1.00 95.81 84 ARG A N 1
ATOM 677 C CA . ARG A 1 84 ? 2.369 -11.079 -14.003 1.00 95.81 84 ARG A CA 1
ATOM 678 C C . ARG A 1 84 ? 2.455 -10.072 -15.132 1.00 95.81 84 ARG A C 1
ATOM 680 O O . ARG A 1 84 ? 1.647 -9.153 -15.211 1.00 95.81 84 ARG A O 1
ATOM 687 N N . PHE A 1 85 ? 3.398 -10.280 -16.044 1.00 95.38 85 PHE A N 1
ATOM 688 C CA . PHE A 1 85 ? 3.362 -9.575 -17.321 1.00 95.38 85 PHE A CA 1
ATOM 689 C C . PHE A 1 85 ? 2.157 -10.019 -18.151 1.00 95.38 85 PHE A C 1
ATOM 691 O O . PHE A 1 85 ? 1.790 -11.198 -18.158 1.00 95.38 85 PHE A O 1
ATOM 698 N N . ALA A 1 86 ? 1.549 -9.066 -18.848 1.00 92.62 86 ALA A N 1
ATOM 699 C CA . ALA A 1 86 ? 0.491 -9.331 -19.803 1.00 92.62 86 ALA A CA 1
ATOM 700 C C . ALA A 1 86 ? 1.062 -10.072 -21.024 1.00 92.62 86 ALA A C 1
ATOM 702 O O . ALA A 1 86 ? 2.108 -9.710 -21.556 1.00 92.62 86 ALA A O 1
ATOM 703 N N . SER A 1 87 ? 0.372 -11.125 -21.462 1.00 80.00 87 SER A N 1
ATOM 704 C CA . SER A 1 87 ? 0.714 -11.896 -22.666 1.00 80.00 87 SER A CA 1
ATOM 705 C C . SER A 1 87 ? -0.030 -11.416 -23.925 1.00 80.00 87 SER A C 1
ATOM 707 O O . SER A 1 87 ? 0.189 -11.961 -25.001 1.00 80.00 87 SER A O 1
ATOM 709 N N . SER A 1 88 ? -0.944 -10.449 -23.779 1.00 74.12 88 SER A N 1
ATOM 710 C CA . SER A 1 88 ? -1.823 -9.859 -24.808 1.00 74.12 88 SER A CA 1
ATOM 711 C C . SER A 1 88 ? -2.246 -8.440 -24.379 1.00 74.12 88 SER A C 1
ATOM 713 O O . SER A 1 88 ? -1.905 -8.035 -23.269 1.00 74.12 88 SER A O 1
ATOM 715 N N . ASP A 1 89 ? -3.062 -7.734 -25.171 1.00 75.62 89 ASP A N 1
ATOM 716 C CA . ASP A 1 89 ? -3.601 -6.376 -24.900 1.00 75.62 89 ASP A CA 1
ATOM 717 C C . ASP A 1 89 ? -4.560 -6.273 -23.684 1.00 75.62 89 ASP A C 1
ATOM 719 O O . ASP A 1 89 ? -5.380 -5.366 -23.579 1.00 75.62 89 ASP A O 1
ATOM 723 N N . ASN A 1 90 ? -4.502 -7.219 -22.747 1.00 85.75 90 ASN A N 1
ATOM 724 C CA . ASN A 1 90 ? -5.336 -7.281 -21.546 1.00 85.75 90 ASN A CA 1
ATOM 725 C C . ASN A 1 90 ? -4.605 -6.785 -20.286 1.00 85.75 90 ASN A C 1
ATOM 727 O O . ASN A 1 90 ? -4.889 -7.251 -19.173 1.00 85.75 90 ASN A O 1
ATOM 731 N N . SER A 1 91 ? -3.651 -5.868 -20.454 1.00 92.75 91 SER A N 1
ATOM 732 C CA . SER A 1 91 ? -3.009 -5.191 -19.333 1.00 92.75 91 SER A CA 1
ATOM 733 C C . SER A 1 91 ? -4.009 -4.306 -18.606 1.00 92.75 91 SER A C 1
ATOM 735 O O . SER A 1 91 ? -4.783 -3.573 -19.214 1.00 92.75 91 SER A O 1
ATOM 737 N N . ASN A 1 92 ? -3.978 -4.367 -17.282 1.00 94.56 92 ASN A N 1
ATOM 738 C CA . ASN A 1 92 ? -4.713 -3.443 -16.425 1.00 94.56 92 ASN A CA 1
ATOM 739 C C . ASN A 1 92 ? -3.769 -2.577 -15.585 1.00 94.56 92 ASN A C 1
ATOM 741 O O . ASN A 1 92 ? -4.223 -1.618 -14.969 1.00 94.56 92 ASN A O 1
ATOM 745 N N . PHE A 1 93 ? -2.466 -2.863 -15.602 1.00 95.62 93 PHE A N 1
ATOM 746 C CA . PHE A 1 93 ? -1.436 -2.013 -15.030 1.00 95.62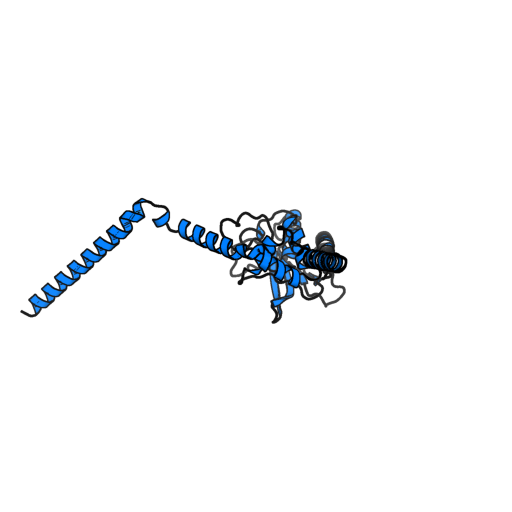 93 PHE A CA 1
ATOM 747 C C . PHE A 1 93 ? -0.388 -1.677 -16.100 1.00 95.62 93 PHE A C 1
ATOM 749 O O . PHE A 1 93 ? 0.384 -2.532 -16.520 1.00 95.62 93 PHE A O 1
ATOM 756 N N . GLU A 1 94 ? -0.347 -0.423 -16.533 1.00 95.06 94 GLU A N 1
ATOM 757 C CA . GLU A 1 94 ? 0.599 0.065 -17.539 1.00 95.06 94 GLU A CA 1
ATOM 758 C C . GLU A 1 94 ? 1.769 0.801 -16.873 1.00 95.06 94 GLU A C 1
ATOM 760 O O . GLU A 1 94 ? 1.562 1.747 -16.110 1.00 95.06 94 GLU A O 1
ATOM 765 N N . ILE A 1 95 ? 3.007 0.403 -17.176 1.00 93.12 95 ILE A N 1
ATOM 766 C CA . ILE A 1 95 ? 4.218 1.132 -16.779 1.00 93.12 95 ILE A CA 1
ATOM 767 C C . ILE A 1 95 ? 4.797 1.825 -18.014 1.00 93.12 95 ILE A C 1
ATOM 769 O O . ILE A 1 95 ? 5.304 1.177 -18.929 1.00 93.12 95 ILE A O 1
ATOM 773 N N . LYS A 1 96 ? 4.730 3.155 -18.029 1.00 90.94 96 LYS A N 1
ATOM 774 C CA . LYS A 1 96 ? 5.093 4.024 -19.151 1.00 90.94 96 LYS A CA 1
ATOM 775 C C . LYS A 1 96 ? 6.420 4.718 -18.875 1.00 90.94 96 LYS A C 1
ATOM 777 O O . LYS A 1 96 ? 6.504 5.597 -18.017 1.00 90.94 96 LYS A O 1
ATOM 782 N N . PHE A 1 97 ? 7.447 4.350 -19.627 1.00 86.31 97 PHE A N 1
ATOM 783 C CA . PHE A 1 97 ? 8.754 4.992 -19.588 1.00 86.31 97 PHE A CA 1
ATOM 784 C C . PHE A 1 97 ? 8.778 6.191 -20.530 1.00 86.31 97 PHE A C 1
ATOM 786 O O . PHE A 1 97 ? 8.616 6.048 -21.744 1.00 86.31 97 PHE A O 1
ATOM 793 N N . LEU A 1 98 ? 8.964 7.383 -19.964 1.00 81.88 98 LEU A N 1
ATOM 794 C CA . LEU A 1 98 ? 8.885 8.644 -20.691 1.00 81.88 98 LEU A CA 1
ATOM 795 C C . LEU A 1 98 ? 10.266 9.289 -20.841 1.00 81.88 98 LEU A C 1
ATOM 797 O O . LEU A 1 98 ? 10.998 9.460 -19.867 1.00 81.88 98 LEU A O 1
ATOM 801 N N . ASP A 1 99 ? 10.569 9.722 -22.065 1.00 70.50 99 ASP A N 1
ATOM 802 C CA . ASP A 1 99 ? 11.776 10.461 -22.460 1.00 70.50 99 ASP A CA 1
ATOM 803 C C . ASP A 1 99 ? 11.642 11.985 -22.265 1.00 70.50 99 ASP A C 1
ATOM 805 O O . ASP A 1 99 ? 12.590 12.740 -22.484 1.00 70.50 99 ASP A O 1
ATOM 809 N N . ARG A 1 100 ? 10.458 12.459 -21.851 1.00 63.12 100 ARG A N 1
ATOM 810 C CA . ARG A 1 100 ? 10.150 13.872 -21.586 1.00 63.12 100 ARG A CA 1
ATOM 811 C C . ARG A 1 100 ? 9.457 14.029 -20.240 1.00 63.12 100 ARG A C 1
ATOM 813 O O . ARG A 1 100 ? 8.542 13.279 -19.905 1.00 63.12 100 ARG A O 1
ATOM 820 N N . TYR A 1 101 ? 9.852 15.052 -19.483 1.00 58.62 101 TYR A N 1
ATOM 821 C CA . TYR A 1 101 ? 9.180 15.391 -18.232 1.00 58.62 101 TYR A CA 1
ATOM 822 C C . TYR A 1 101 ? 7.770 15.907 -18.532 1.00 58.62 101 TYR A C 1
ATOM 824 O O . TYR A 1 101 ? 7.592 17.020 -19.035 1.00 58.62 101 TYR A O 1
ATOM 832 N N . VAL A 1 102 ? 6.746 15.121 -18.205 1.00 56.06 102 VAL A N 1
ATOM 833 C CA . VAL A 1 102 ? 5.361 15.597 -18.224 1.00 56.06 102 VAL A CA 1
ATOM 834 C C . VAL A 1 102 ? 5.147 16.346 -16.918 1.00 56.06 102 VAL A C 1
ATOM 836 O O . VAL A 1 102 ? 4.721 15.788 -15.907 1.00 56.06 102 VAL A O 1
ATOM 839 N N . LYS A 1 103 ? 5.514 17.632 -16.917 1.00 47.28 103 LYS A N 1
ATOM 840 C CA . LYS A 1 103 ? 5.326 18.503 -15.757 1.00 47.28 103 LYS A CA 1
ATOM 841 C C . LYS A 1 103 ? 3.844 18.514 -15.399 1.00 47.28 103 LYS A C 1
ATOM 843 O O . LYS A 1 103 ? 3.029 19.089 -16.120 1.00 47.28 103 LYS A O 1
ATOM 848 N N . GLN A 1 104 ? 3.486 17.890 -14.278 1.00 48.91 104 GLN A N 1
ATOM 849 C CA . GLN A 1 104 ? 2.160 18.072 -13.709 1.00 48.91 104 GLN A CA 1
ATOM 850 C C . GLN A 1 104 ? 1.953 19.568 -13.478 1.00 48.91 104 GLN A C 1
ATOM 852 O O . GLN A 1 104 ? 2.733 20.207 -12.772 1.00 48.91 104 GLN A O 1
ATOM 857 N N . LYS A 1 105 ? 0.869 20.113 -14.036 1.00 40.72 105 LYS A N 1
ATOM 858 C CA . LYS A 1 105 ? 0.476 21.528 -13.919 1.00 40.72 105 LYS A CA 1
ATOM 859 C C . LYS A 1 105 ? 0.361 22.016 -12.458 1.00 40.72 105 LYS A C 1
ATOM 861 O O . LYS A 1 105 ? 0.308 23.218 -12.230 1.00 40.72 105 LYS A O 1
ATOM 866 N N . TYR A 1 106 ? 0.359 21.096 -11.485 1.00 40.56 106 TYR A N 1
ATOM 867 C CA . TYR A 1 106 ? 0.132 21.354 -10.061 1.00 40.56 106 TYR A CA 1
ATOM 868 C C . TYR A 1 106 ? 1.163 20.724 -9.100 1.00 40.56 106 TYR A C 1
ATOM 870 O O . TYR A 1 106 ? 0.959 20.799 -7.891 1.00 40.56 106 TYR A O 1
ATOM 878 N N . SER A 1 107 ? 2.263 20.125 -9.583 1.00 43.41 107 SER A N 1
ATOM 879 C CA . SER A 1 107 ? 3.299 19.548 -8.705 1.00 43.41 107 SER A CA 1
ATOM 880 C C . SER A 1 107 ? 4.653 20.222 -8.919 1.00 43.41 107 SER A C 1
ATOM 882 O O . SER A 1 107 ? 5.242 20.142 -9.995 1.00 43.41 107 SER A O 1
ATOM 884 N N . ASN A 1 108 ? 5.156 20.872 -7.867 1.00 43.12 108 ASN A N 1
ATOM 885 C CA . ASN A 1 108 ? 6.504 21.450 -7.805 1.00 43.12 108 ASN A CA 1
ATOM 886 C C . ASN A 1 108 ? 7.572 20.424 -7.373 1.00 43.12 108 ASN A C 1
ATOM 888 O O . ASN A 1 108 ? 8.711 20.804 -7.113 1.00 43.12 108 ASN A O 1
ATOM 892 N N . TYR A 1 109 ? 7.222 19.139 -7.257 1.00 50.66 109 TYR A N 1
ATOM 893 C CA . TYR A 1 109 ? 8.146 18.092 -6.828 1.00 50.66 109 TYR A CA 1
ATOM 894 C C . TYR A 1 109 ? 8.747 17.381 -8.044 1.00 50.66 109 TYR A C 1
ATOM 896 O O . TYR A 1 109 ? 8.009 16.878 -8.889 1.00 50.66 109 TYR A O 1
ATOM 904 N N . ASN A 1 110 ? 10.082 17.309 -8.102 1.00 51.78 110 ASN A N 1
ATOM 905 C CA . ASN A 1 110 ? 10.848 16.506 -9.066 1.00 51.78 110 ASN A CA 1
ATOM 906 C C . ASN A 1 110 ? 10.684 15.006 -8.762 1.00 51.78 110 ASN A C 1
ATOM 908 O O . ASN A 1 110 ? 11.628 14.343 -8.329 1.00 51.78 110 ASN A O 1
ATOM 912 N N . SER A 1 111 ? 9.469 14.486 -8.920 1.00 62.75 111 SER A N 1
ATOM 913 C CA . SER A 1 111 ? 9.171 13.075 -8.695 1.00 62.75 111 SER A CA 1
ATOM 914 C C . SER A 1 111 ? 9.690 12.244 -9.868 1.00 62.75 111 SER A C 1
ATOM 916 O O . SER A 1 111 ? 9.384 12.545 -11.019 1.00 62.75 111 SER A O 1
ATOM 918 N N . ILE A 1 112 ? 10.474 11.200 -9.577 1.00 69.75 112 ILE A N 1
ATOM 919 C CA . ILE A 1 112 ? 10.994 10.241 -10.577 1.00 69.75 112 ILE A CA 1
ATOM 920 C C . ILE A 1 112 ? 9.841 9.458 -11.217 1.00 69.75 112 ILE A C 1
ATOM 922 O O . ILE A 1 112 ? 9.927 9.024 -12.363 1.00 69.75 112 ILE A O 1
ATOM 926 N N . THR A 1 113 ? 8.732 9.325 -10.493 1.00 73.44 113 THR A N 1
ATOM 927 C CA . THR A 1 113 ? 7.541 8.614 -10.940 1.00 73.44 113 THR A CA 1
ATOM 928 C C . THR A 1 113 ? 6.282 9.448 -10.748 1.00 73.44 113 THR A C 1
ATOM 930 O O . THR A 1 113 ? 6.194 10.290 -9.853 1.00 73.44 113 THR A O 1
ATOM 933 N N . ASN A 1 114 ? 5.267 9.186 -11.556 1.00 78.62 114 ASN A N 1
ATOM 934 C CA . ASN A 1 114 ? 3.905 9.636 -11.303 1.00 78.62 114 ASN A CA 1
ATOM 935 C C . ASN A 1 114 ? 2.960 8.451 -11.474 1.00 78.62 114 ASN A C 1
ATOM 937 O O . ASN A 1 114 ? 3.215 7.589 -12.302 1.00 78.62 114 ASN A O 1
ATOM 941 N N . SER A 1 115 ? 1.871 8.409 -10.723 1.00 84.75 115 SER A N 1
ATOM 942 C CA . SER A 1 115 ? 0.937 7.294 -10.768 1.00 84.75 115 SER A CA 1
ATOM 943 C C . SER A 1 115 ? -0.505 7.769 -10.825 1.00 84.75 115 SER A C 1
ATOM 945 O O . SER A 1 115 ? -0.858 8.853 -10.356 1.00 84.75 115 SER A O 1
ATOM 947 N N . LYS A 1 116 ? -1.347 6.942 -11.434 1.00 88.44 116 LYS A N 1
ATOM 948 C CA . LYS A 1 116 ? -2.790 7.133 -11.492 1.00 88.44 116 LYS A CA 1
ATOM 949 C C . LYS A 1 116 ? -3.466 5.786 -11.297 1.00 88.44 116 LYS A C 1
ATOM 951 O O . LYS A 1 116 ? -3.156 4.834 -11.999 1.00 88.44 116 LYS A O 1
ATOM 956 N N . ASN A 1 117 ? -4.413 5.743 -10.372 1.00 91.00 117 ASN A N 1
ATOM 957 C CA . ASN A 1 117 ? -5.227 4.571 -10.088 1.00 91.00 117 ASN A CA 1
ATOM 958 C C . ASN A 1 117 ? -6.672 4.823 -10.528 1.00 91.00 117 ASN A C 1
ATOM 960 O O . ASN A 1 117 ? -7.183 5.940 -10.397 1.00 91.00 117 ASN A O 1
ATOM 964 N N . THR A 1 118 ? -7.333 3.776 -11.012 1.00 92.38 118 THR A N 1
ATOM 965 C CA . THR A 1 118 ? -8.739 3.796 -11.422 1.00 92.38 118 THR A CA 1
ATOM 966 C C . THR A 1 118 ? -9.527 2.767 -10.628 1.00 92.38 118 THR A C 1
ATOM 968 O O . THR A 1 118 ? -9.159 1.590 -10.549 1.00 92.38 118 THR A O 1
ATOM 971 N N . TYR A 1 119 ? -10.660 3.196 -10.084 1.00 91.81 119 TYR A N 1
ATOM 972 C CA . TYR A 1 119 ? -11.510 2.382 -9.222 1.00 91.81 119 TYR A CA 1
ATOM 973 C C . TYR A 1 119 ? -12.878 2.176 -9.862 1.00 91.81 119 TYR A C 1
ATOM 975 O O . TYR A 1 119 ? -13.367 3.041 -10.589 1.00 91.81 119 TYR A O 1
ATOM 983 N N . ASN A 1 120 ? -13.514 1.049 -9.554 1.00 91.06 120 ASN A N 1
ATOM 984 C CA . ASN A 1 120 ? -14.921 0.844 -9.886 1.00 91.06 120 ASN A CA 1
ATOM 985 C C . ASN A 1 120 ? -15.854 1.485 -8.838 1.00 91.06 120 ASN A C 1
ATOM 987 O O . ASN A 1 120 ? -15.414 2.043 -7.832 1.00 91.06 120 ASN A O 1
ATOM 991 N N . ASN A 1 121 ? -17.166 1.334 -9.039 1.00 88.50 121 ASN A N 1
ATOM 992 C CA . ASN A 1 121 ? -18.203 1.859 -8.140 1.00 88.50 121 ASN A CA 1
ATOM 993 C C . ASN A 1 121 ? -18.156 1.285 -6.709 1.00 88.50 121 ASN A C 1
ATOM 995 O O . ASN A 1 121 ? -18.779 1.841 -5.810 1.00 88.50 121 ASN A O 1
ATOM 999 N N . TYR A 1 122 ? -17.421 0.193 -6.488 1.00 87.62 122 TYR A N 1
ATOM 1000 C CA . TYR A 1 122 ? -17.224 -0.436 -5.181 1.00 87.62 122 TYR A CA 1
ATOM 1001 C C . TYR A 1 122 ? -15.887 -0.039 -4.533 1.00 87.62 122 TYR A C 1
ATOM 1003 O O . TYR A 1 122 ? -15.469 -0.666 -3.566 1.00 87.62 122 TYR A O 1
ATOM 1011 N N . ASN A 1 123 ? -15.207 0.993 -5.054 1.00 85.75 123 ASN A N 1
ATOM 1012 C CA . ASN A 1 123 ? -13.875 1.439 -4.624 1.00 85.75 123 ASN A CA 1
ATOM 1013 C C . ASN A 1 123 ? -12.774 0.370 -4.741 1.00 85.75 123 ASN A C 1
ATOM 1015 O O . ASN A 1 123 ? -11.729 0.480 -4.101 1.00 85.75 123 ASN A O 1
ATOM 1019 N N . VAL A 1 124 ? -12.984 -0.647 -5.574 1.00 91.06 124 VAL A N 1
ATOM 1020 C CA . VAL A 1 124 ? -11.985 -1.681 -5.852 1.00 91.06 124 VAL A CA 1
ATOM 1021 C C . VAL A 1 124 ? -11.068 -1.196 -6.966 1.00 91.06 124 VAL A C 1
ATOM 1023 O O . VAL A 1 124 ? -11.540 -0.615 -7.947 1.00 91.06 124 VAL A O 1
ATOM 1026 N N . LEU A 1 125 ? -9.763 -1.432 -6.823 1.00 92.81 125 LEU A N 1
ATOM 1027 C CA . LEU A 1 125 ? -8.769 -1.043 -7.818 1.00 92.81 125 LEU A CA 1
ATOM 1028 C C . LEU A 1 125 ? -8.899 -1.930 -9.066 1.00 92.81 125 LEU A C 1
ATOM 1030 O O . LEU A 1 125 ? -8.938 -3.160 -8.968 1.00 92.81 125 LEU A O 1
ATOM 1034 N N . THR A 1 126 ? -9.020 -1.289 -10.231 1.00 93.00 126 THR A N 1
ATOM 1035 C CA . THR A 1 126 ? -9.310 -1.957 -11.515 1.00 93.00 126 THR A CA 1
ATOM 1036 C C . THR A 1 126 ? -8.286 -1.683 -12.599 1.00 93.00 126 THR A C 1
ATOM 1038 O O . THR A 1 126 ? -8.071 -2.556 -13.438 1.00 93.00 126 THR A O 1
ATOM 1041 N N . SER A 1 127 ? -7.662 -0.506 -12.588 1.00 94.06 127 SER A N 1
ATOM 1042 C CA . SER A 1 127 ? -6.521 -0.219 -13.446 1.00 94.06 127 SER A CA 1
ATOM 1043 C C . SER A 1 127 ? -5.562 0.776 -12.811 1.00 94.06 127 SER A C 1
ATOM 1045 O O . SER A 1 127 ? -5.917 1.501 -11.876 1.00 94.06 127 SER A O 1
ATOM 1047 N N . ALA A 1 128 ? -4.338 0.788 -13.321 1.00 93.94 128 ALA A N 1
ATOM 1048 C CA . ALA A 1 128 ? -3.239 1.578 -12.806 1.00 93.94 128 ALA A CA 1
ATOM 1049 C C . ALA A 1 128 ? -2.302 2.002 -13.942 1.00 93.94 128 ALA A C 1
ATOM 1051 O O . ALA A 1 128 ? -2.006 1.222 -14.841 1.00 93.94 128 ALA A O 1
ATOM 1052 N N . GLU A 1 129 ? -1.801 3.227 -13.877 1.00 93.56 129 GLU A N 1
ATOM 1053 C CA . GLU A 1 129 ? -0.788 3.754 -14.788 1.00 93.56 129 GLU A CA 1
ATOM 1054 C C . GLU A 1 129 ? 0.374 4.299 -13.955 1.00 93.56 129 GLU A C 1
ATOM 1056 O O . GLU A 1 129 ? 0.168 5.160 -13.095 1.00 93.56 129 GLU A O 1
ATOM 1061 N N . LEU A 1 130 ? 1.590 3.813 -14.202 1.00 90.94 130 LEU A N 1
ATOM 1062 C CA . LEU A 1 130 ? 2.829 4.297 -13.597 1.00 90.94 130 LEU A CA 1
ATOM 1063 C C . LEU A 1 130 ? 3.704 4.925 -14.675 1.00 90.94 130 LEU A C 1
ATOM 1065 O O . LEU A 1 130 ? 4.187 4.253 -15.574 1.00 90.94 130 LEU A O 1
ATOM 1069 N N . TYR A 1 131 ? 3.953 6.213 -14.549 1.00 87.31 131 TYR A N 1
ATOM 1070 C CA . TYR A 1 131 ? 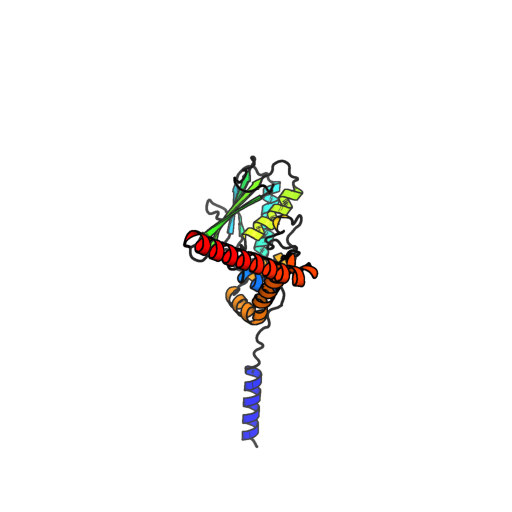4.845 6.977 -15.402 1.00 87.31 131 TYR A CA 1
ATOM 1071 C C . TYR A 1 131 ? 6.222 7.049 -14.752 1.00 87.31 131 TYR A C 1
ATOM 1073 O O . TYR A 1 131 ? 6.327 7.443 -13.590 1.00 87.31 131 TYR A O 1
ATOM 1081 N N . VAL A 1 132 ? 7.266 6.698 -15.496 1.00 83.81 132 VAL A N 1
ATOM 1082 C CA . VAL A 1 132 ? 8.661 6.697 -15.041 1.00 83.81 132 VAL A CA 1
ATOM 1083 C C . VAL A 1 132 ? 9.439 7.702 -15.881 1.00 83.81 132 VAL A C 1
ATOM 1085 O O . VAL A 1 132 ? 9.536 7.550 -17.098 1.00 83.81 132 VAL A O 1
ATOM 1088 N N . TYR A 1 133 ? 9.981 8.736 -15.238 1.00 79.25 133 TYR A N 1
ATOM 1089 C CA . TYR A 1 133 ? 10.785 9.768 -15.891 1.00 79.25 133 TYR A CA 1
ATOM 1090 C C . TYR A 1 133 ? 12.269 9.427 -15.728 1.00 79.25 133 TYR A C 1
ATOM 1092 O O . TYR A 1 133 ? 12.826 9.554 -14.638 1.00 79.25 133 TYR A O 1
ATOM 1100 N N . THR A 1 134 ? 12.914 8.994 -16.809 1.00 66.69 134 THR A N 1
ATOM 1101 C CA . THR A 1 134 ? 14.302 8.488 -16.797 1.00 66.69 134 THR A CA 1
ATOM 1102 C C . THR A 1 134 ? 15.369 9.579 -16.974 1.00 66.69 134 THR A C 1
ATOM 1104 O O . THR A 1 134 ? 16.562 9.292 -17.005 1.00 66.69 134 THR A O 1
ATOM 1107 N N . ILE A 1 135 ? 14.965 10.847 -17.068 1.00 63.69 135 ILE A N 1
ATOM 1108 C CA . ILE A 1 135 ? 15.848 11.981 -17.374 1.00 63.69 135 ILE A CA 1
ATOM 1109 C C . ILE A 1 135 ? 16.704 12.348 -16.152 1.00 63.69 135 ILE A C 1
ATOM 1111 O O . ILE A 1 135 ? 16.159 12.643 -15.089 1.00 63.69 135 ILE A O 1
ATOM 1115 N N . GLU A 1 136 ? 18.033 12.384 -16.323 1.00 62.03 136 GLU A N 1
ATOM 1116 C CA . GLU A 1 136 ? 19.017 12.842 -15.317 1.00 62.03 136 GLU A CA 1
ATOM 1117 C C . GLU A 1 136 ? 19.006 12.057 -13.986 1.00 62.03 136 GLU A C 1
ATOM 1119 O O . GLU A 1 136 ? 19.350 12.591 -12.929 1.00 62.03 136 GLU A O 1
ATOM 1124 N N . ARG A 1 137 ? 18.624 10.773 -14.016 1.00 67.38 137 ARG A N 1
ATOM 1125 C CA . ARG A 1 137 ? 18.617 9.884 -12.840 1.00 67.38 137 ARG A CA 1
ATOM 1126 C C . ARG A 1 137 ? 19.563 8.707 -13.009 1.00 67.38 137 ARG A C 1
ATOM 1128 O O . ARG A 1 137 ? 19.814 8.260 -14.122 1.00 67.38 137 ARG A O 1
ATOM 1135 N N . THR A 1 138 ? 20.074 8.193 -11.893 1.00 68.50 138 THR A N 1
ATOM 1136 C CA . THR A 1 138 ? 20.874 6.963 -11.893 1.00 68.50 138 THR A CA 1
ATOM 1137 C C . THR A 1 138 ? 19.979 5.723 -11.972 1.00 68.50 138 THR A C 1
ATOM 1139 O O . THR A 1 138 ? 18.878 5.703 -11.415 1.00 68.50 138 THR A O 1
ATOM 1142 N N . ASP A 1 139 ? 20.480 4.644 -12.578 1.00 68.88 139 ASP A N 1
ATOM 1143 C CA . ASP A 1 139 ? 19.776 3.352 -12.657 1.00 68.88 139 ASP A CA 1
ATOM 1144 C C . ASP A 1 139 ? 19.338 2.829 -11.278 1.00 68.88 139 ASP A C 1
ATOM 1146 O O . ASP A 1 139 ? 18.287 2.203 -11.133 1.00 68.88 139 ASP A O 1
ATOM 1150 N N . LEU A 1 140 ? 20.134 3.100 -10.236 1.00 70.06 140 LEU A N 1
ATOM 1151 C CA . LEU A 1 140 ? 19.833 2.697 -8.863 1.00 70.06 140 LEU A CA 1
ATOM 1152 C C . LEU A 1 140 ? 18.632 3.458 -8.283 1.00 70.06 140 LEU A C 1
ATOM 1154 O O . LEU A 1 140 ? 17.793 2.855 -7.613 1.00 70.06 140 LEU A O 1
ATOM 1158 N N . GLU A 1 141 ? 18.533 4.763 -8.542 1.00 69.00 141 GLU A N 1
ATOM 1159 C CA . GLU A 1 141 ? 17.404 5.586 -8.096 1.00 69.00 141 GLU A CA 1
ATOM 1160 C C . GLU A 1 141 ? 16.108 5.173 -8.794 1.00 69.00 141 GLU A C 1
ATOM 1162 O O . GLU A 1 141 ? 15.083 5.005 -8.130 1.00 69.00 141 GLU A O 1
ATOM 1167 N N . VAL A 1 142 ? 16.164 4.943 -10.110 1.00 71.00 142 VAL A N 1
ATOM 1168 C CA . VAL A 1 142 ? 15.020 4.445 -10.887 1.00 71.00 142 VAL A CA 1
ATOM 1169 C C . VAL A 1 142 ? 14.582 3.080 -10.352 1.00 71.00 142 VAL A C 1
ATOM 1171 O O . VAL A 1 142 ? 13.408 2.877 -10.046 1.00 71.00 142 VAL A O 1
ATOM 1174 N N . LYS A 1 143 ? 15.528 2.163 -10.131 1.00 74.19 143 LYS A N 1
ATOM 1175 C CA . LYS A 1 143 ? 15.258 0.822 -9.600 1.00 74.19 143 LYS A CA 1
ATOM 1176 C C . LYS A 1 143 ? 14.574 0.833 -8.231 1.00 74.19 143 LYS A C 1
ATOM 1178 O O . LYS A 1 143 ? 13.601 0.105 -8.039 1.00 74.19 143 LYS A O 1
ATOM 1183 N N . ASN A 1 144 ? 15.075 1.623 -7.283 1.00 71.75 144 ASN A N 1
ATOM 1184 C CA . ASN A 1 144 ? 14.506 1.672 -5.933 1.00 71.75 144 ASN A CA 1
ATOM 1185 C C . ASN A 1 144 ? 13.128 2.348 -5.929 1.00 71.75 144 ASN A C 1
ATOM 1187 O O . ASN A 1 144 ? 12.241 1.935 -5.181 1.00 71.75 144 ASN A O 1
ATOM 1191 N N . ALA A 1 145 ? 12.919 3.339 -6.801 1.00 74.88 145 ALA A N 1
ATOM 1192 C CA . ALA A 1 145 ? 11.611 3.953 -6.978 1.00 74.88 145 ALA A CA 1
ATOM 1193 C C . ALA A 1 145 ? 10.587 2.947 -7.531 1.00 74.88 145 ALA A C 1
ATOM 1195 O O . ALA A 1 145 ? 9.476 2.871 -7.014 1.00 74.88 145 ALA A O 1
ATOM 1196 N N . LEU A 1 146 ? 10.957 2.132 -8.524 1.00 83.94 146 LEU A N 1
ATOM 1197 C CA . LEU A 1 146 ? 10.037 1.183 -9.159 1.00 83.94 146 LEU A CA 1
ATOM 1198 C C . LEU A 1 146 ? 9.428 0.184 -8.171 1.00 83.94 146 LEU A C 1
ATOM 1200 O O . LEU A 1 146 ? 8.214 -0.001 -8.177 1.00 83.94 146 LEU A O 1
ATOM 1204 N N . GLU A 1 147 ? 10.232 -0.433 -7.299 1.00 86.81 147 GLU A N 1
ATOM 1205 C CA . GLU A 1 147 ? 9.714 -1.420 -6.340 1.00 86.81 147 GLU A CA 1
ATOM 1206 C C . GLU A 1 147 ? 8.657 -0.810 -5.409 1.00 86.81 147 GLU A C 1
ATOM 1208 O O . GLU A 1 147 ? 7.552 -1.341 -5.286 1.00 86.81 147 GLU A O 1
ATOM 1213 N N . ASN A 1 148 ? 8.976 0.330 -4.797 1.00 86.12 148 ASN A N 1
ATOM 1214 C CA . ASN A 1 148 ? 8.092 0.996 -3.844 1.00 86.12 148 ASN A CA 1
ATOM 1215 C C . ASN A 1 148 ? 6.820 1.524 -4.510 1.00 86.12 148 ASN A C 1
ATOM 1217 O O . ASN A 1 148 ? 5.743 1.444 -3.923 1.00 86.12 148 ASN A O 1
ATOM 1221 N N . GLN A 1 149 ? 6.931 2.048 -5.731 1.00 86.94 149 GLN A N 1
ATOM 1222 C CA . GLN A 1 149 ? 5.791 2.602 -6.460 1.00 86.94 149 GLN A CA 1
ATOM 1223 C C . GLN A 1 149 ? 4.855 1.502 -6.952 1.00 86.94 149 GLN A C 1
ATOM 1225 O O . GLN A 1 149 ? 3.652 1.600 -6.735 1.00 86.94 149 GLN A O 1
ATOM 1230 N N . ILE A 1 150 ? 5.390 0.422 -7.530 1.00 90.81 150 ILE A N 1
ATOM 1231 C CA . ILE A 1 150 ? 4.577 -0.728 -7.948 1.00 90.81 150 ILE A CA 1
ATOM 1232 C C . ILE A 1 150 ? 3.876 -1.330 -6.725 1.00 90.81 150 ILE A C 1
ATOM 1234 O O . ILE A 1 150 ? 2.670 -1.551 -6.765 1.00 90.81 150 ILE A O 1
ATOM 1238 N N . ALA A 1 151 ? 4.590 -1.524 -5.612 1.00 91.44 151 ALA A N 1
ATOM 1239 C CA . ALA A 1 151 ? 4.007 -2.039 -4.374 1.00 91.44 151 ALA A CA 1
ATOM 1240 C C . ALA A 1 151 ? 2.931 -1.111 -3.784 1.00 91.44 151 ALA A C 1
ATOM 1242 O O . ALA A 1 151 ? 1.864 -1.578 -3.390 1.00 91.44 151 ALA A O 1
ATOM 1243 N N . GLY A 1 152 ? 3.176 0.201 -3.768 1.00 89.12 152 GLY A N 1
ATOM 1244 C CA . GLY A 1 152 ? 2.202 1.197 -3.317 1.00 89.12 152 GLY A CA 1
ATOM 1245 C C . GLY A 1 152 ? 0.970 1.272 -4.221 1.00 89.12 152 GLY A C 1
ATOM 1246 O O . GLY A 1 152 ? -0.118 1.583 -3.756 1.00 89.12 152 GLY A O 1
ATOM 1247 N N . MET A 1 153 ? 1.102 0.925 -5.502 1.00 90.81 153 MET A N 1
ATOM 1248 C CA . MET A 1 153 ? -0.026 0.812 -6.430 1.00 90.81 153 MET A CA 1
ATOM 1249 C C . MET A 1 153 ? -0.761 -0.530 -6.329 1.00 90.81 153 MET A C 1
ATOM 1251 O O . MET A 1 153 ? -1.867 -0.654 -6.846 1.00 90.81 153 MET A O 1
ATOM 1255 N N . LEU A 1 154 ? -0.211 -1.538 -5.645 1.00 92.75 154 LEU A N 1
ATOM 1256 C CA . LEU A 1 154 ? -0.986 -2.733 -5.301 1.00 92.75 154 LEU A CA 1
ATOM 1257 C C . LEU A 1 154 ? -1.990 -2.450 -4.184 1.00 92.75 154 LEU A C 1
ATOM 1259 O O . LEU A 1 154 ? -3.023 -3.114 -4.120 1.00 92.75 154 LEU A O 1
ATOM 1263 N N . ILE A 1 155 ? -1.693 -1.509 -3.290 1.00 92.81 155 ILE A N 1
ATOM 1264 C CA . ILE A 1 155 ? -2.545 -1.178 -2.147 1.00 92.81 155 ILE A CA 1
ATOM 1265 C C . ILE A 1 155 ? -2.637 0.336 -2.039 1.00 92.81 155 ILE A C 1
ATOM 1267 O O . ILE A 1 155 ? -1.760 0.988 -1.478 1.00 92.81 155 ILE A O 1
ATOM 1271 N N . ASP A 1 156 ? -3.735 0.890 -2.542 1.00 88.12 156 ASP A N 1
ATOM 1272 C CA . ASP A 1 156 ? -4.045 2.296 -2.329 1.00 88.12 156 ASP A CA 1
ATOM 1273 C C . ASP A 1 156 ? -4.647 2.459 -0.935 1.00 88.12 156 ASP A C 1
ATOM 1275 O O . ASP A 1 156 ? -5.789 2.089 -0.696 1.00 88.12 156 ASP A O 1
ATOM 1279 N N . GLY A 1 157 ? -3.855 2.954 0.006 1.00 88.56 157 GLY A N 1
ATOM 1280 C CA . GLY A 1 157 ? -4.265 3.160 1.388 1.00 88.56 157 GLY A CA 1
ATOM 1281 C C . GLY A 1 157 ? -3.136 3.817 2.158 1.00 88.56 157 GLY A C 1
ATOM 1282 O O . GLY A 1 157 ? -1.986 3.398 2.037 1.00 88.56 157 GLY A O 1
ATOM 1283 N N . TRP A 1 158 ? -3.437 4.857 2.932 1.00 88.81 158 TRP A N 1
ATOM 1284 C CA . TRP A 1 158 ? -2.408 5.617 3.644 1.00 88.81 158 TRP A CA 1
ATOM 1285 C C . TRP A 1 158 ? -2.658 5.627 5.138 1.00 88.81 158 TRP A C 1
ATOM 1287 O O . TRP A 1 158 ? -3.804 5.746 5.586 1.00 88.81 158 TRP A O 1
ATOM 1297 N N . PHE A 1 159 ? -1.571 5.631 5.909 1.00 88.00 159 PHE A N 1
ATOM 1298 C CA . PHE A 1 159 ? -1.654 5.950 7.327 1.00 88.00 159 PHE A CA 1
ATOM 1299 C C . PHE A 1 159 ? -2.360 7.286 7.534 1.00 88.00 159 PHE A C 1
ATOM 1301 O O . PHE A 1 159 ? -2.271 8.215 6.718 1.00 88.00 159 PHE A O 1
ATOM 1308 N N . ALA A 1 160 ? -3.073 7.388 8.652 1.00 81.62 160 ALA A N 1
ATOM 1309 C CA . ALA A 1 160 ? -3.626 8.661 9.056 1.00 81.62 160 ALA A CA 1
ATOM 1310 C C . ALA A 1 160 ? -2.478 9.674 9.212 1.00 81.62 160 ALA A C 1
ATOM 1312 O O . ALA A 1 160 ? -1.348 9.330 9.554 1.00 81.62 160 ALA A O 1
ATOM 1313 N N . ARG A 1 161 ? -2.770 10.963 9.015 1.00 72.12 161 ARG A N 1
ATOM 1314 C CA . ARG A 1 161 ? -1.774 12.038 9.144 1.00 72.12 161 ARG A CA 1
ATOM 1315 C C . ARG A 1 161 ? -1.783 12.711 10.536 1.00 72.12 161 ARG A C 1
ATOM 1317 O O . ARG A 1 161 ? -2.235 13.854 10.616 1.00 72.12 161 ARG A O 1
ATOM 1324 N N . PRO A 1 162 ? -1.330 12.075 11.641 1.00 62.16 162 PRO A N 1
ATOM 1325 C CA . PRO A 1 162 ? -0.882 12.810 12.827 1.00 62.16 162 PRO A CA 1
ATOM 1326 C C . PRO A 1 162 ? 0.641 12.989 12.856 1.00 62.16 162 PRO A C 1
ATOM 1328 O O . PRO A 1 162 ? 1.394 12.056 12.583 1.00 62.16 162 PRO A O 1
ATOM 1331 N N . ALA A 1 163 ? 1.095 14.155 13.327 1.00 54.84 163 ALA A N 1
ATOM 1332 C CA . ALA A 1 163 ? 2.516 14.509 13.407 1.00 54.84 163 ALA A CA 1
ATOM 1333 C C . ALA A 1 163 ? 3.388 13.564 14.261 1.00 54.84 163 ALA A C 1
ATOM 1335 O O . ALA A 1 163 ? 4.604 13.521 14.110 1.00 54.84 163 ALA A O 1
ATOM 1336 N N . ALA A 1 164 ? 2.789 12.770 15.153 1.00 50.34 164 ALA A N 1
ATOM 1337 C CA . ALA A 1 164 ? 3.524 11.800 15.966 1.00 50.34 164 ALA A CA 1
ATOM 1338 C C . ALA A 1 164 ? 3.902 10.516 15.213 1.00 50.34 164 ALA A C 1
ATOM 1340 O O . ALA A 1 164 ? 4.858 9.846 15.599 1.00 50.34 164 ALA A O 1
ATOM 1341 N N . PHE A 1 165 ? 3.199 10.206 14.119 1.00 54.69 165 PHE A N 1
ATOM 1342 C CA . PHE A 1 165 ? 3.442 9.027 13.283 1.00 54.69 165 PHE A CA 1
ATOM 1343 C C . PHE A 1 165 ? 4.128 9.364 11.954 1.00 54.69 165 PHE A C 1
ATOM 1345 O O . PHE A 1 165 ? 4.498 8.457 11.212 1.00 54.69 165 PHE A O 1
ATOM 1352 N N . GLU A 1 166 ? 4.405 10.651 11.702 1.00 54.81 166 GLU A N 1
ATOM 1353 C CA . GLU A 1 166 ? 5.110 11.163 10.513 1.00 54.81 166 GLU A CA 1
ATOM 1354 C C . GLU A 1 166 ? 6.488 10.516 10.271 1.00 54.81 166 GLU A C 1
ATOM 1356 O O . GLU A 1 166 ? 7.027 10.617 9.173 1.00 54.81 166 GLU A O 1
ATOM 1361 N N . LYS A 1 167 ? 7.048 9.794 11.253 1.00 55.62 167 LYS A N 1
ATOM 1362 C CA . LYS A 1 167 ? 8.375 9.165 11.173 1.00 55.62 167 LYS A CA 1
ATOM 1363 C C . LYS A 1 167 ? 8.388 7.699 10.724 1.00 55.62 167 LYS A C 1
ATOM 1365 O O . LYS A 1 167 ? 9.475 7.119 10.670 1.00 55.62 167 LYS A O 1
ATOM 1370 N N . ARG A 1 168 ? 7.246 7.066 10.419 1.00 71.50 168 ARG A N 1
ATOM 1371 C CA . ARG A 1 168 ? 7.272 5.671 9.938 1.00 71.50 168 ARG A CA 1
ATOM 1372 C C . ARG A 1 168 ? 7.915 5.626 8.551 1.00 71.50 168 ARG A C 1
ATOM 1374 O O . ARG A 1 168 ? 7.410 6.238 7.609 1.00 71.50 168 ARG A O 1
ATOM 1381 N N . LYS A 1 169 ? 9.039 4.916 8.437 1.00 80.38 169 LYS A N 1
ATOM 1382 C CA . LYS A 1 169 ? 9.675 4.599 7.154 1.00 80.38 169 LYS A CA 1
ATOM 1383 C C . LYS A 1 169 ? 8.835 3.514 6.484 1.00 80.38 169 LYS A C 1
ATOM 1385 O O . LYS A 1 169 ? 9.088 2.348 6.730 1.00 80.38 169 LYS A O 1
ATOM 1390 N N . SER A 1 170 ? 7.808 3.901 5.736 1.00 85.81 170 SER A N 1
ATOM 1391 C CA . SER A 1 170 ? 6.897 2.992 5.029 1.00 85.81 170 SER A CA 1
ATOM 1392 C C . SER A 1 170 ? 6.354 3.670 3.777 1.00 85.81 170 SER A C 1
ATOM 1394 O O . SER A 1 170 ? 6.144 4.889 3.777 1.00 85.81 170 SER A O 1
AT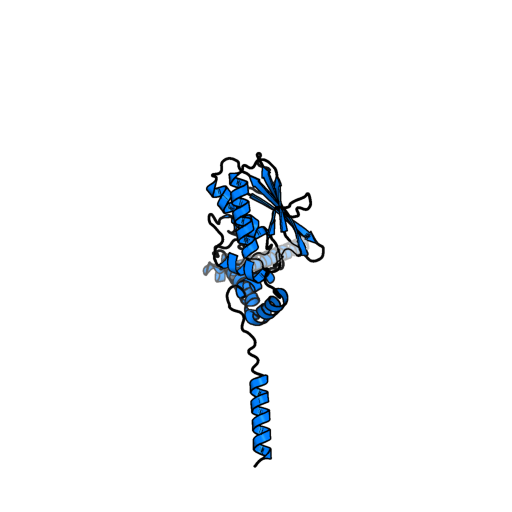OM 1396 N N . ILE A 1 171 ? 6.123 2.888 2.721 1.00 87.12 171 ILE A N 1
ATOM 1397 C CA . ILE A 1 171 ? 5.544 3.386 1.465 1.00 87.12 171 ILE A CA 1
ATOM 1398 C C . ILE A 1 171 ? 4.107 3.905 1.648 1.00 87.12 171 ILE A C 1
ATOM 1400 O O . ILE A 1 171 ? 3.660 4.745 0.873 1.00 87.12 171 ILE A O 1
ATOM 1404 N N . PHE A 1 172 ? 3.409 3.475 2.705 1.00 88.19 172 PHE A N 1
ATOM 1405 C CA . PHE A 1 172 ? 2.038 3.889 3.033 1.00 88.19 172 PHE A CA 1
ATOM 1406 C C . PHE A 1 172 ? 1.972 5.191 3.851 1.00 88.19 172 PHE A C 1
ATOM 1408 O O . PHE A 1 172 ? 0.893 5.634 4.253 1.00 88.19 172 PHE A O 1
ATOM 1415 N N . ASN A 1 173 ? 3.119 5.826 4.120 1.00 84.69 173 ASN A N 1
ATOM 1416 C CA . ASN A 1 173 ? 3.181 7.109 4.815 1.00 84.69 173 ASN A CA 1
ATOM 1417 C C . ASN A 1 173 ? 2.944 8.285 3.839 1.00 84.69 173 ASN A C 1
ATOM 1419 O O . ASN A 1 173 ? 3.767 8.512 2.945 1.00 84.69 173 ASN A O 1
ATOM 1423 N N . PRO A 1 174 ? 1.903 9.118 4.045 1.00 75.69 174 PRO A N 1
ATOM 1424 C CA . PRO A 1 174 ? 1.549 10.195 3.117 1.00 75.69 174 PRO A CA 1
ATOM 1425 C C . PRO A 1 174 ? 2.530 11.382 3.088 1.00 75.69 174 PRO A C 1
ATOM 1427 O O . PRO A 1 174 ? 2.443 12.209 2.184 1.00 75.69 174 PRO A O 1
ATOM 1430 N N . VAL A 1 175 ? 3.425 11.525 4.076 1.00 67.38 175 VAL A N 1
ATOM 1431 C CA . VAL A 1 175 ? 4.338 12.690 4.203 1.00 67.38 175 VAL A CA 1
ATOM 1432 C C . VAL A 1 175 ? 5.798 12.337 3.876 1.00 67.38 175 VAL A C 1
ATOM 1434 O O . VAL A 1 175 ? 6.647 13.221 3.815 1.00 67.38 175 VAL A O 1
ATOM 1437 N N . GLY A 1 176 ? 6.102 11.063 3.610 1.00 58.00 176 GLY A N 1
ATOM 1438 C CA . GLY A 1 176 ? 7.480 10.614 3.375 1.00 58.00 176 GLY A CA 1
ATOM 1439 C C . GLY A 1 176 ? 7.644 9.330 2.563 1.00 58.00 176 GLY A C 1
ATOM 1440 O O . GLY A 1 176 ? 8.783 8.932 2.332 1.00 58.00 176 GLY A O 1
ATOM 1441 N N . GLY A 1 177 ? 6.562 8.692 2.098 1.00 53.66 177 GLY A N 1
ATOM 1442 C CA . GLY A 1 177 ? 6.647 7.474 1.282 1.00 53.66 177 GLY A CA 1
ATOM 1443 C C . GLY A 1 177 ? 7.443 7.667 -0.018 1.00 53.66 177 GLY A C 1
ATOM 1444 O O . GLY A 1 177 ? 8.153 6.762 -0.444 1.00 53.66 177 GLY A O 1
ATOM 1445 N N . SER A 1 178 ? 7.425 8.878 -0.592 1.00 49.59 178 SER A N 1
ATOM 1446 C CA . SER A 1 178 ? 8.199 9.251 -1.789 1.00 49.59 178 SER A CA 1
ATOM 1447 C C . SER A 1 178 ? 9.698 9.480 -1.544 1.00 49.59 178 SER A C 1
ATOM 1449 O O . SER A 1 178 ? 10.445 9.643 -2.505 1.00 49.59 178 SER A O 1
ATOM 1451 N N . LEU A 1 179 ? 10.153 9.491 -0.283 1.00 50.56 179 LEU A N 1
ATOM 1452 C CA . LEU A 1 179 ? 11.557 9.700 0.104 1.00 50.56 179 LEU A CA 1
ATOM 1453 C C . LEU A 1 179 ? 12.283 8.391 0.455 1.00 50.56 179 LEU A C 1
ATOM 1455 O O . LEU A 1 179 ? 13.441 8.423 0.878 1.00 50.56 179 LEU A O 1
ATOM 1459 N N . LEU A 1 180 ? 11.625 7.236 0.320 1.00 61.00 180 LEU A N 1
ATOM 1460 C CA . LEU A 1 180 ? 12.255 5.945 0.583 1.00 61.00 180 LEU A CA 1
ATOM 1461 C C . LEU A 1 180 ? 13.201 5.583 -0.564 1.00 61.00 180 LEU A C 1
ATOM 1463 O O . LEU A 1 180 ? 12.792 5.085 -1.607 1.00 61.00 180 LEU A O 1
ATOM 1467 N N . THR A 1 181 ? 14.493 5.816 -0.342 1.00 58.53 181 THR A N 1
ATOM 1468 C CA . THR A 1 181 ? 15.586 5.510 -1.278 1.00 58.53 181 THR A CA 1
ATOM 1469 C C . THR A 1 181 ? 16.020 4.037 -1.261 1.00 58.53 181 THR A C 1
ATOM 1471 O O . THR A 1 181 ? 17.094 3.711 -1.761 1.00 58.53 181 THR A O 1
ATOM 1474 N N . GLY A 1 182 ? 15.211 3.131 -0.700 1.00 69.12 182 GLY A N 1
ATOM 1475 C CA . GLY A 1 182 ? 15.548 1.715 -0.515 1.00 69.12 182 GLY A CA 1
ATOM 1476 C C . GLY A 1 182 ? 14.396 0.769 -0.846 1.00 69.12 182 GLY A C 1
ATOM 1477 O O . GLY A 1 182 ? 13.309 1.215 -1.193 1.00 69.12 182 GLY A O 1
ATOM 1478 N N . SER A 1 183 ? 14.648 -0.535 -0.737 1.00 78.69 183 SER A N 1
ATOM 1479 C CA . SER A 1 183 ? 13.653 -1.587 -0.963 1.00 78.69 183 SER A CA 1
ATOM 1480 C C . SER A 1 183 ? 12.557 -1.612 0.108 1.00 78.69 183 SER A C 1
ATOM 1482 O O . SER A 1 183 ? 12.696 -1.021 1.184 1.00 78.69 183 SER A O 1
ATOM 1484 N N . LEU A 1 184 ? 11.485 -2.361 -0.170 1.00 86.62 184 LEU A N 1
ATOM 1485 C CA . LEU A 1 184 ? 10.396 -2.601 0.781 1.00 86.62 184 LEU A CA 1
ATOM 1486 C C . LEU A 1 184 ? 10.930 -3.137 2.111 1.00 86.62 184 LEU A C 1
ATOM 1488 O O . LEU A 1 184 ? 11.624 -4.160 2.148 1.00 86.62 184 LEU A O 1
ATOM 1492 N N . ASN A 1 185 ? 10.565 -2.473 3.207 1.00 88.62 185 ASN A N 1
ATOM 1493 C CA . ASN A 1 185 ? 10.889 -2.952 4.547 1.00 88.62 185 ASN A CA 1
ATOM 1494 C C . ASN A 1 185 ? 9.943 -4.091 4.977 1.00 88.62 185 ASN A C 1
ATOM 1496 O O . ASN A 1 185 ? 8.954 -4.410 4.315 1.00 88.62 185 ASN A O 1
ATOM 1500 N N . SER A 1 186 ? 10.244 -4.716 6.115 1.00 90.94 186 SER A N 1
ATOM 1501 C CA . SER A 1 186 ? 9.466 -5.842 6.644 1.00 90.94 186 SER A CA 1
ATOM 1502 C C . SER A 1 186 ? 8.022 -5.485 7.014 1.00 90.94 186 SER A C 1
ATOM 1504 O O . SER A 1 186 ? 7.149 -6.346 6.895 1.00 90.94 186 SER A O 1
ATOM 1506 N N . GLY A 1 187 ? 7.759 -4.246 7.439 1.00 90.75 187 GLY A N 1
ATOM 1507 C CA . GLY A 1 187 ? 6.412 -3.750 7.728 1.00 90.75 187 GLY A CA 1
ATOM 1508 C C . GLY A 1 187 ? 5.570 -3.663 6.459 1.00 90.75 187 GLY A C 1
ATOM 1509 O O . GLY A 1 187 ? 4.505 -4.273 6.393 1.00 90.75 187 GLY A O 1
ATOM 1510 N N . ASP A 1 188 ? 6.107 -3.031 5.410 1.00 91.69 188 ASP A N 1
ATOM 1511 C CA . ASP A 1 188 ? 5.450 -2.934 4.100 1.00 91.69 188 ASP A CA 1
ATOM 1512 C C . ASP A 1 188 ? 5.137 -4.327 3.531 1.00 91.69 188 ASP A C 1
ATOM 1514 O O . ASP A 1 188 ? 4.016 -4.597 3.103 1.00 91.69 188 ASP A O 1
ATOM 1518 N N . ILE A 1 189 ? 6.104 -5.251 3.599 1.00 94.50 189 ILE A N 1
ATOM 1519 C CA . ILE A 1 189 ? 5.931 -6.645 3.161 1.00 94.50 189 ILE A CA 1
ATOM 1520 C C . ILE A 1 189 ? 4.815 -7.347 3.947 1.00 94.50 189 ILE A C 1
ATOM 1522 O O . ILE A 1 189 ? 4.033 -8.100 3.365 1.00 94.50 189 ILE A O 1
ATOM 1526 N N . SER A 1 190 ? 4.737 -7.123 5.261 1.00 95.56 190 SER A N 1
ATOM 1527 C CA . SER A 1 190 ? 3.728 -7.754 6.120 1.00 95.56 190 SER A CA 1
ATOM 1528 C C . SER A 1 190 ? 2.327 -7.220 5.826 1.00 95.56 190 SER A C 1
ATOM 1530 O O . SER A 1 190 ? 1.390 -8.011 5.728 1.00 95.56 190 SER A O 1
ATOM 1532 N N . ILE A 1 191 ? 2.194 -5.905 5.621 1.00 96.00 191 ILE A N 1
ATOM 1533 C CA . ILE A 1 191 ? 0.945 -5.264 5.187 1.00 96.00 191 ILE A CA 1
ATOM 1534 C C . ILE A 1 191 ? 0.485 -5.864 3.857 1.00 96.00 191 ILE A C 1
ATOM 1536 O O . ILE A 1 191 ? -0.646 -6.339 3.767 1.00 96.00 191 ILE A O 1
ATOM 1540 N N . ILE A 1 192 ? 1.369 -5.916 2.851 1.00 96.56 192 ILE A N 1
ATOM 1541 C CA . ILE A 1 192 ? 1.032 -6.461 1.527 1.00 96.56 192 ILE A CA 1
ATOM 1542 C C . ILE A 1 192 ? 0.543 -7.904 1.635 1.00 96.56 192 ILE A C 1
ATOM 1544 O O . ILE A 1 192 ? -0.505 -8.249 1.085 1.00 96.56 192 ILE A O 1
ATOM 1548 N N . ARG A 1 193 ? 1.269 -8.729 2.394 1.00 97.19 193 ARG A N 1
ATOM 1549 C CA . ARG A 1 193 ? 0.931 -10.138 2.583 1.00 97.19 193 ARG A CA 1
ATOM 1550 C C . ARG A 1 193 ? -0.444 -10.325 3.215 1.00 97.19 193 ARG A C 1
ATOM 1552 O O . ARG A 1 193 ? -1.211 -11.154 2.741 1.00 97.19 193 ARG A O 1
ATOM 1559 N N . GLU A 1 194 ? -0.765 -9.582 4.272 1.00 97.25 194 GLU A N 1
ATOM 1560 C CA . GLU A 1 194 ? -2.052 -9.745 4.959 1.00 97.25 194 GLU A CA 1
ATOM 1561 C C . GLU A 1 194 ? -3.229 -9.194 4.138 1.00 97.25 194 GLU A C 1
ATOM 1563 O O . GLU A 1 194 ? -4.279 -9.834 4.100 1.00 97.25 194 GLU A O 1
ATOM 1568 N N . VAL A 1 195 ? -3.056 -8.085 3.405 1.00 97.06 195 VAL A N 1
ATOM 1569 C CA . VAL A 1 195 ? -4.108 -7.509 2.537 1.00 97.06 195 VAL A CA 1
ATOM 1570 C C . VAL A 1 195 ? -4.544 -8.475 1.430 1.00 97.06 195 VAL A C 1
ATOM 1572 O O . VAL A 1 195 ? -5.733 -8.575 1.101 1.00 97.06 195 VAL A O 1
ATOM 1575 N N . TYR A 1 196 ? -3.592 -9.225 0.876 1.00 96.88 196 TYR A N 1
ATOM 1576 C CA . TYR A 1 196 ? -3.839 -10.210 -0.178 1.00 96.88 196 TYR A CA 1
ATOM 1577 C C . TYR A 1 196 ? -4.026 -11.640 0.326 1.00 96.88 196 TYR A C 1
ATOM 1579 O O . TYR A 1 196 ? -4.142 -12.556 -0.491 1.00 96.88 196 TYR A O 1
ATOM 1587 N N . LYS A 1 197 ? -4.106 -11.845 1.640 1.00 95.62 197 LYS A N 1
ATOM 1588 C CA . LYS A 1 197 ? -4.380 -13.148 2.244 1.00 95.62 197 LYS A CA 1
ATOM 1589 C C . LYS A 1 197 ? -5.847 -13.531 2.103 1.00 95.62 197 LYS A C 1
ATOM 1591 O O . LYS A 1 197 ? -6.745 -12.681 2.134 1.00 95.62 197 LYS A O 1
ATOM 1596 N N . ASN A 1 198 ? -6.114 -14.830 2.041 1.00 94.94 198 ASN A N 1
ATOM 1597 C CA . ASN A 1 198 ? -7.481 -15.335 2.072 1.00 94.94 198 ASN A CA 1
ATOM 1598 C C . ASN A 1 198 ? -8.217 -14.897 3.352 1.00 94.94 198 ASN A C 1
ATOM 1600 O O . ASN A 1 198 ? -7.708 -15.019 4.472 1.00 94.94 198 ASN A O 1
ATOM 1604 N N . GLY A 1 199 ? -9.441 -14.384 3.197 1.00 94.00 199 GLY A N 1
ATOM 1605 C CA . GLY A 1 199 ? -10.276 -13.935 4.317 1.00 94.00 199 GLY A CA 1
ATOM 1606 C C . GLY A 1 199 ? -9.850 -12.611 4.962 1.00 94.00 199 GLY A C 1
ATOM 1607 O O . GLY A 1 199 ? -10.239 -12.371 6.103 1.00 94.00 199 GLY A O 1
ATOM 1608 N N . PHE A 1 200 ? -9.071 -11.775 4.264 1.00 95.25 200 PHE A N 1
ATOM 1609 C CA . PHE A 1 200 ? -8.641 -10.453 4.738 1.00 95.25 200 PHE A CA 1
ATOM 1610 C C . PHE A 1 200 ? -9.779 -9.636 5.369 1.00 95.25 200 PHE A C 1
ATOM 1612 O O . PHE A 1 200 ? -9.644 -9.245 6.521 1.00 95.25 200 PHE A O 1
ATOM 1619 N N . GLU A 1 201 ? -10.917 -9.473 4.684 1.00 94.75 201 GLU A N 1
ATOM 1620 C CA . GLU A 1 201 ? -12.035 -8.640 5.172 1.00 94.75 201 GLU A CA 1
ATOM 1621 C C . GLU A 1 201 ? -12.543 -9.087 6.553 1.00 94.75 201 GLU A C 1
ATOM 1623 O O . GLU A 1 201 ? -12.637 -8.290 7.481 1.00 94.75 201 GLU A O 1
ATOM 1628 N N . LYS A 1 202 ? -12.758 -10.397 6.746 1.00 95.12 202 LYS A N 1
ATOM 1629 C CA . LYS A 1 202 ? -13.206 -10.948 8.039 1.00 95.12 202 LYS A CA 1
ATOM 1630 C C . LYS A 1 202 ? -12.177 -10.729 9.151 1.00 95.12 202 LYS A C 1
ATOM 1632 O O . LYS A 1 202 ? -12.534 -10.514 10.307 1.00 95.12 202 LYS A O 1
ATOM 1637 N N . ARG A 1 203 ? -10.884 -10.829 8.824 1.00 95.81 203 ARG A N 1
ATOM 1638 C CA . ARG A 1 203 ? -9.802 -10.581 9.789 1.00 95.81 203 ARG A CA 1
ATOM 1639 C C . ARG A 1 203 ? -9.666 -9.088 10.090 1.00 95.81 203 ARG A C 1
ATOM 1641 O O . ARG A 1 203 ? -9.395 -8.747 11.235 1.00 95.81 203 ARG A O 1
ATOM 1648 N N . LEU A 1 204 ? -9.900 -8.218 9.109 1.00 95.81 204 LEU A N 1
ATOM 1649 C CA . LEU A 1 204 ? -9.911 -6.770 9.290 1.00 95.81 204 LEU A CA 1
ATOM 1650 C C . LEU A 1 204 ? -11.045 -6.345 10.227 1.00 95.81 204 LEU A C 1
ATOM 1652 O O . LEU A 1 204 ? -10.773 -5.660 11.205 1.00 95.81 204 LEU A O 1
ATOM 1656 N N . GLU A 1 205 ? -12.267 -6.843 10.025 1.00 95.12 205 GLU A N 1
ATOM 1657 C CA . GLU A 1 205 ? -13.398 -6.608 10.942 1.00 95.12 205 GLU A CA 1
ATOM 1658 C C . GLU A 1 205 ? -13.063 -7.038 12.381 1.00 95.12 205 GLU A C 1
ATOM 1660 O O . GLU A 1 205 ? -13.320 -6.320 13.352 1.00 95.12 205 GLU A O 1
ATOM 1665 N N . LYS A 1 206 ? -12.418 -8.201 12.537 1.00 95.19 206 LYS A N 1
ATOM 1666 C CA . LYS A 1 206 ? -11.940 -8.682 13.840 1.00 95.19 206 LYS A CA 1
ATOM 1667 C C . LYS A 1 206 ? -10.856 -7.772 14.428 1.00 95.19 206 LYS A C 1
ATOM 1669 O O . LYS A 1 206 ? -10.872 -7.495 15.629 1.00 95.19 206 LYS A O 1
ATOM 1674 N N . ALA A 1 207 ? -9.923 -7.297 13.606 1.00 95.88 207 ALA A N 1
ATOM 1675 C CA . ALA A 1 207 ? -8.870 -6.379 14.022 1.00 95.88 207 ALA A CA 1
ATOM 1676 C C . ALA A 1 207 ? -9.446 -5.034 14.479 1.00 95.88 207 ALA A C 1
ATOM 1678 O O . ALA A 1 207 ? -9.019 -4.515 15.505 1.00 95.88 207 ALA A O 1
ATOM 1679 N N . GLU A 1 208 ? -10.450 -4.496 13.790 1.00 94.75 208 GLU A N 1
ATOM 1680 C CA . GLU A 1 208 ? -11.121 -3.251 14.179 1.00 94.75 208 GLU A CA 1
ATOM 1681 C C . GLU A 1 208 ? -11.775 -3.359 15.562 1.00 94.75 208 GLU A C 1
ATOM 1683 O O . GLU A 1 208 ? -11.702 -2.424 16.364 1.00 94.75 208 GLU A O 1
ATOM 1688 N N . GLN A 1 209 ? -12.347 -4.521 15.889 1.00 94.38 209 GLN A N 1
ATOM 1689 C CA . GLN A 1 209 ? -12.873 -4.796 17.228 1.00 94.38 209 GLN A CA 1
ATOM 1690 C C . GLN A 1 209 ? -11.753 -4.932 18.270 1.00 94.38 209 GLN A C 1
ATOM 1692 O O . GLN A 1 209 ? -11.845 -4.358 19.361 1.00 94.38 209 GLN A O 1
ATOM 1697 N N . GLN A 1 210 ? -10.688 -5.671 17.940 1.00 95.00 210 GLN A N 1
ATOM 1698 C CA . GLN A 1 210 ? -9.550 -5.911 18.831 1.00 95.00 210 GLN A CA 1
ATOM 1699 C C . GLN A 1 210 ? -8.767 -4.621 19.136 1.00 95.00 210 GLN A C 1
ATOM 1701 O O . GLN A 1 210 ? -8.353 -4.402 20.274 1.00 95.00 210 GLN A O 1
ATOM 1706 N N . PHE A 1 211 ? -8.593 -3.751 18.140 1.00 94.25 211 PHE A N 1
ATOM 1707 C CA . PHE A 1 211 ? -7.820 -2.508 18.198 1.00 94.25 211 PHE A CA 1
ATOM 1708 C C . PHE A 1 211 ? -8.722 -1.260 18.166 1.00 94.25 211 PHE A C 1
ATOM 1710 O O . PHE A 1 211 ? -8.349 -0.206 17.651 1.00 94.25 211 PHE A O 1
ATOM 1717 N N . LYS A 1 212 ? -9.907 -1.337 18.784 1.00 93.94 212 LYS A N 1
ATOM 1718 C CA . LYS A 1 212 ? -10.901 -0.244 18.849 1.00 93.94 212 LYS A CA 1
ATOM 1719 C C . LYS A 1 212 ? -10.406 1.075 19.462 1.00 93.94 212 LYS A C 1
ATOM 1721 O O . LYS A 1 212 ? -11.070 2.104 19.341 1.00 93.94 212 LYS A O 1
ATOM 1726 N N . ASP A 1 213 ? -9.262 1.061 20.145 1.00 91.62 213 ASP A N 1
ATOM 1727 C CA . ASP A 1 213 ? -8.663 2.252 20.752 1.00 91.62 213 ASP A CA 1
ATOM 1728 C C . ASP A 1 213 ? -7.841 3.089 19.758 1.00 91.62 213 ASP A C 1
ATOM 1730 O O . ASP A 1 213 ? -7.545 4.250 20.042 1.00 91.62 213 ASP A O 1
ATOM 1734 N N . ILE A 1 214 ? -7.512 2.556 18.576 1.00 89.81 214 ILE A N 1
ATOM 1735 C CA . ILE A 1 214 ? -6.755 3.273 17.536 1.00 89.81 214 ILE A CA 1
ATOM 1736 C C . ILE A 1 214 ? -7.434 4.566 17.079 1.00 89.81 214 ILE A C 1
ATOM 1738 O O . ILE A 1 214 ? -6.773 5.607 17.136 1.00 89.81 214 ILE A O 1
ATOM 1742 N N . PRO A 1 215 ? -8.739 4.586 16.734 1.00 87.38 215 PRO A N 1
ATOM 1743 C CA . PRO A 1 215 ? -9.435 5.835 16.430 1.00 87.38 215 PRO A CA 1
ATOM 1744 C C . PRO A 1 215 ? -9.271 6.901 17.523 1.00 87.38 215 PRO A C 1
ATOM 1746 O O . PRO A 1 215 ? -9.020 8.068 17.222 1.00 87.38 215 PRO A O 1
ATOM 1749 N N . LYS A 1 216 ? -9.367 6.501 18.801 1.00 88.31 216 LYS A N 1
ATOM 1750 C CA . LYS A 1 216 ? -9.233 7.417 19.943 1.00 88.31 216 LYS A CA 1
ATOM 1751 C C . LYS A 1 216 ? -7.808 7.949 20.075 1.00 88.31 216 LYS A C 1
ATOM 1753 O O . LYS A 1 216 ? -7.633 9.147 20.276 1.00 88.31 216 LYS A O 1
ATOM 1758 N N . LYS A 1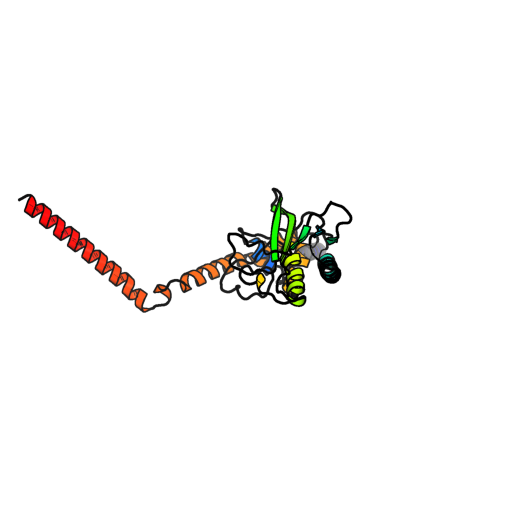 217 ? -6.792 7.088 19.928 1.00 87.12 217 LYS A N 1
ATOM 1759 C CA . LYS A 1 217 ? -5.377 7.504 19.929 1.00 87.12 217 LYS A CA 1
ATOM 1760 C C . LYS A 1 217 ? -5.107 8.532 18.824 1.00 87.12 217 LYS A C 1
ATOM 1762 O O . LYS A 1 217 ? -4.508 9.568 19.094 1.00 87.12 217 LYS A O 1
ATOM 1767 N N . LEU A 1 218 ? -5.600 8.280 17.609 1.00 85.25 218 LEU A N 1
ATOM 1768 C CA . LEU A 1 218 ? -5.437 9.188 16.470 1.00 85.25 218 LEU A CA 1
ATOM 1769 C C . LEU A 1 218 ? -6.117 10.541 16.704 1.00 85.25 218 LEU A C 1
ATOM 1771 O O . LEU A 1 218 ? -5.552 11.578 16.357 1.00 85.25 218 LEU A O 1
ATOM 1775 N N . GLU A 1 219 ? -7.315 10.552 17.289 1.00 85.38 219 GLU A N 1
ATOM 1776 C CA . GLU A 1 219 ? -8.023 11.798 17.594 1.00 85.38 219 GLU A CA 1
ATOM 1777 C C . GLU A 1 219 ? -7.313 12.602 18.688 1.00 85.38 219 GLU A C 1
ATOM 1779 O O . GLU A 1 219 ? -7.061 13.794 18.509 1.00 85.38 219 GLU A O 1
ATOM 1784 N N . ASN A 1 220 ? -6.883 11.944 19.766 1.00 85.50 220 ASN A N 1
ATOM 1785 C CA . ASN A 1 220 ? -6.087 12.577 20.819 1.00 85.50 220 ASN A CA 1
ATOM 1786 C C . ASN A 1 220 ? -4.790 13.179 20.267 1.00 85.50 220 ASN A C 1
ATOM 1788 O O . ASN A 1 220 ? -4.399 14.281 20.651 1.00 85.50 220 ASN A O 1
ATOM 1792 N N . ASP A 1 221 ? -4.146 12.500 19.320 1.00 81.38 221 ASP A N 1
ATOM 1793 C CA . ASP A 1 221 ? -2.935 12.998 18.680 1.00 81.38 221 ASP A CA 1
ATOM 1794 C C . ASP A 1 221 ? -3.199 14.204 17.776 1.00 81.38 221 ASP A C 1
ATOM 1796 O O . ASP A 1 221 ? -2.438 15.173 17.822 1.00 81.38 221 ASP A O 1
ATOM 1800 N N . LYS A 1 222 ? -4.296 14.216 17.008 1.00 79.94 222 LYS A N 1
ATOM 1801 C CA . LYS A 1 222 ? -4.711 15.410 16.249 1.00 79.94 222 LYS A CA 1
ATOM 1802 C C . LYS A 1 222 ? -4.978 16.592 17.171 1.00 79.94 222 LYS A C 1
ATOM 1804 O O . LYS A 1 222 ? -4.552 17.708 16.875 1.00 79.94 222 LYS A O 1
ATOM 1809 N N . ILE A 1 223 ? -5.671 16.346 18.280 1.00 80.50 223 ILE A N 1
ATOM 1810 C CA . ILE A 1 223 ? -5.971 17.344 19.304 1.00 80.50 223 ILE A CA 1
ATOM 1811 C C . ILE A 1 223 ? -4.667 17.894 19.897 1.00 80.50 223 ILE A C 1
ATOM 1813 O O . ILE A 1 223 ? -4.476 19.110 19.930 1.00 80.50 223 ILE A O 1
ATOM 1817 N N . ARG A 1 224 ? -3.724 17.021 20.275 1.00 78.62 224 ARG A N 1
ATOM 1818 C CA . ARG A 1 224 ? -2.401 17.406 20.790 1.00 78.62 224 ARG A CA 1
ATOM 1819 C C . ARG A 1 224 ? -1.637 18.276 19.795 1.00 78.62 224 ARG A C 1
ATOM 1821 O O . ARG A 1 224 ? -1.134 19.334 20.170 1.00 78.62 224 ARG A O 1
ATOM 1828 N N . VAL A 1 225 ? -1.579 17.868 18.526 1.00 75.56 225 VAL A N 1
ATOM 1829 C CA . VAL A 1 225 ? -0.909 18.639 17.466 1.00 75.56 225 VAL A CA 1
ATOM 1830 C C . VAL A 1 225 ? -1.581 19.999 17.284 1.00 75.56 225 VAL A C 1
ATOM 1832 O O . VAL A 1 225 ? -0.891 21.019 17.283 1.00 75.56 225 VAL A O 1
ATOM 1835 N N . ARG A 1 226 ? -2.917 20.043 17.226 1.00 73.44 226 ARG A N 1
ATOM 1836 C CA . ARG A 1 226 ? -3.686 21.288 17.120 1.00 73.44 226 ARG A CA 1
ATOM 1837 C C . ARG A 1 226 ? -3.378 22.235 18.281 1.00 73.44 226 ARG A C 1
ATOM 1839 O O . ARG A 1 226 ? -3.022 23.385 18.033 1.00 73.44 226 ARG A O 1
ATOM 1846 N N . TYR A 1 227 ? -3.432 21.761 19.525 1.00 68.50 227 TYR A N 1
ATOM 1847 C CA . TYR A 1 227 ? -3.096 22.584 20.689 1.00 68.50 227 TYR A CA 1
ATOM 1848 C C . TYR A 1 227 ? -1.645 23.061 20.667 1.00 68.50 227 TYR A C 1
ATOM 1850 O O . TYR A 1 227 ? -1.393 24.232 20.923 1.00 68.50 227 TYR A O 1
ATOM 1858 N N . SER A 1 228 ? -0.702 22.211 20.258 1.00 66.50 228 SER A N 1
ATOM 1859 C CA . SER A 1 228 ? 0.702 22.609 20.110 1.00 66.50 228 SER A CA 1
ATOM 1860 C C . SER A 1 228 ? 0.953 23.599 18.961 1.00 66.50 228 SER A C 1
ATOM 1862 O O . SER A 1 228 ? 1.997 24.251 18.924 1.00 66.50 228 SER A O 1
ATOM 1864 N N . SER A 1 229 ? 0.028 23.734 18.006 1.00 69.00 229 SER A N 1
ATOM 1865 C CA . SER A 1 229 ? 0.173 24.652 16.869 1.00 69.00 229 SER A CA 1
ATOM 1866 C C . SER A 1 229 ? -0.252 26.088 17.194 1.00 69.00 229 SER A C 1
ATOM 1868 O O . SER A 1 229 ? 0.259 27.026 16.586 1.00 69.00 229 SER A O 1
ATOM 1870 N N . PHE A 1 230 ? -1.122 26.283 18.188 1.00 74.56 230 PHE A N 1
ATOM 1871 C CA . PHE A 1 230 ? -1.553 27.613 18.601 1.00 74.56 230 PHE A CA 1
ATOM 1872 C C . PHE A 1 230 ? -0.448 28.336 19.377 1.00 74.56 230 PHE A C 1
ATOM 1874 O O . PHE A 1 230 ? -0.016 27.897 20.444 1.00 74.56 230 PHE A O 1
ATOM 1881 N N . TRP A 1 231 ? -0.025 29.496 18.870 1.00 74.38 231 TRP A N 1
ATOM 1882 C CA . TRP A 1 231 ? 0.994 30.324 19.520 1.00 74.38 231 TRP A CA 1
ATOM 1883 C C . TRP A 1 231 ? 0.596 30.718 20.951 1.00 74.38 231 TRP A C 1
ATOM 1885 O O . TRP A 1 231 ? 1.434 30.661 21.846 1.00 74.38 231 TRP A O 1
ATOM 1895 N N . TRP A 1 232 ? -0.681 31.018 21.214 1.00 71.31 232 TRP A N 1
ATOM 1896 C CA . TRP A 1 232 ? -1.136 31.364 22.567 1.00 71.31 232 TRP A CA 1
ATOM 1897 C C . TRP A 1 232 ? -1.088 30.189 23.559 1.00 71.31 232 TRP A C 1
ATOM 1899 O O . TRP A 1 232 ? -1.051 30.416 24.758 1.00 71.31 232 TRP A O 1
ATOM 1909 N N . VAL A 1 233 ? -1.071 28.933 23.090 1.00 70.94 233 VAL A N 1
ATOM 1910 C CA . VAL A 1 233 ? -0.928 27.754 23.969 1.00 70.94 233 VAL A CA 1
ATOM 1911 C C . VAL A 1 233 ? 0.548 27.539 24.312 1.00 70.94 233 VAL A C 1
ATOM 1913 O O . VAL A 1 233 ? 0.875 27.067 25.395 1.00 70.94 233 VAL A O 1
ATOM 1916 N N . LYS A 1 234 ? 1.454 27.929 23.406 1.00 68.25 234 LYS A N 1
ATOM 1917 C CA . LYS A 1 234 ? 2.910 27.876 23.603 1.00 68.25 234 LYS A CA 1
ATOM 1918 C C . LYS A 1 234 ? 3.448 28.979 24.514 1.00 68.25 234 LYS A C 1
ATOM 1920 O O . LYS A 1 234 ? 4.514 28.806 25.095 1.00 68.25 234 LYS A O 1
ATOM 1925 N N . ASN A 1 235 ? 2.748 30.109 24.612 1.00 75.25 235 ASN A N 1
ATOM 1926 C CA . ASN A 1 235 ? 3.215 31.273 25.356 1.00 75.25 235 ASN A CA 1
ATOM 1927 C C . ASN A 1 235 ? 2.425 31.419 26.659 1.00 75.25 235 ASN A C 1
ATOM 1929 O O . ASN A 1 235 ? 1.269 31.837 26.605 1.00 75.25 235 ASN A O 1
ATOM 1933 N N . PRO A 1 236 ? 3.026 31.161 27.834 1.00 76.56 236 PRO A N 1
ATOM 1934 C CA . PRO A 1 236 ? 2.318 31.276 29.111 1.00 76.56 236 PRO A CA 1
ATOM 1935 C C . PRO A 1 236 ? 1.782 32.696 29.361 1.00 76.56 236 PRO A C 1
ATOM 1937 O O . PRO A 1 236 ? 0.739 32.868 29.984 1.00 76.56 236 PRO A O 1
ATOM 1940 N N . ILE A 1 237 ? 2.433 33.715 28.789 1.00 80.00 237 ILE A N 1
ATOM 1941 C CA . ILE A 1 237 ? 1.997 35.119 28.844 1.00 80.00 237 ILE A CA 1
ATOM 1942 C C . ILE A 1 237 ? 0.642 35.322 28.146 1.00 80.00 237 ILE A C 1
ATOM 1944 O O . ILE A 1 237 ? -0.148 36.172 28.556 1.00 80.00 237 ILE A O 1
ATOM 1948 N N . ALA A 1 238 ? 0.325 34.529 27.119 1.00 81.00 238 ALA A N 1
ATOM 1949 C CA . ALA A 1 238 ? -0.901 34.692 26.347 1.00 81.00 238 ALA A CA 1
ATOM 1950 C C . ALA A 1 238 ? -2.168 34.380 27.160 1.00 81.00 238 ALA A C 1
ATOM 1952 O O . ALA A 1 238 ? -3.214 34.959 26.876 1.00 81.00 238 ALA A O 1
ATOM 1953 N N . VAL A 1 239 ? -2.067 33.551 28.208 1.00 79.31 239 VAL A N 1
ATOM 1954 C CA . VAL A 1 239 ? -3.169 33.277 29.150 1.00 79.31 239 VAL A CA 1
ATOM 1955 C C . VAL A 1 239 ? -3.613 34.547 29.880 1.00 79.31 239 VAL A C 1
ATOM 1957 O O . VAL A 1 239 ? -4.785 34.686 30.208 1.00 79.31 239 VAL A O 1
ATOM 1960 N N . ILE A 1 240 ? -2.698 35.495 30.090 1.00 81.00 240 ILE A N 1
ATOM 1961 C CA . ILE A 1 240 ? -2.974 36.786 30.732 1.00 81.00 240 ILE A CA 1
ATOM 1962 C C . ILE A 1 240 ? -3.288 37.850 29.673 1.00 81.00 240 ILE A C 1
ATOM 1964 O O . ILE A 1 240 ? -4.227 38.632 29.820 1.00 81.00 240 ILE A O 1
ATOM 1968 N N . PHE A 1 241 ? -2.526 37.861 28.576 1.00 85.62 241 PHE A N 1
ATOM 1969 C CA . PHE A 1 241 ? -2.626 38.888 27.543 1.00 85.62 241 PHE A CA 1
ATOM 1970 C C . PHE A 1 241 ? -3.949 38.840 26.765 1.00 85.62 241 PHE A C 1
ATOM 1972 O O . PHE A 1 241 ? -4.520 39.892 26.501 1.00 85.62 241 PHE A O 1
ATOM 1979 N N . LEU A 1 242 ? -4.472 37.654 26.419 1.00 87.06 242 LEU A N 1
ATOM 1980 C CA . LEU A 1 242 ? -5.735 37.540 25.672 1.00 87.06 242 LEU A CA 1
ATOM 1981 C C . LEU A 1 242 ? -6.942 38.071 26.459 1.00 87.06 242 LEU A C 1
ATOM 1983 O O . LEU A 1 242 ? -7.659 38.911 25.914 1.00 87.06 242 LEU A O 1
ATOM 1987 N N . PRO A 1 243 ? -7.176 37.656 27.720 1.00 89.69 243 PRO A N 1
ATOM 1988 C CA . PRO A 1 243 ? -8.258 38.217 28.524 1.00 89.69 243 PRO A CA 1
ATOM 1989 C C . PRO A 1 243 ? -8.116 39.727 28.736 1.00 89.69 243 PRO A C 1
ATOM 1991 O O . PRO A 1 243 ? -9.100 40.454 28.614 1.00 89.69 243 PRO A O 1
ATOM 1994 N N . ALA A 1 244 ? -6.896 40.215 28.986 1.00 91.44 244 ALA A N 1
ATOM 1995 C CA . ALA A 1 244 ? -6.640 41.645 29.136 1.00 91.44 244 ALA A CA 1
ATOM 1996 C C . ALA A 1 244 ? -6.947 42.420 27.844 1.00 91.44 244 ALA A C 1
ATOM 1998 O O . ALA A 1 244 ? -7.621 43.447 27.889 1.00 91.44 244 ALA A O 1
ATOM 1999 N N . LEU A 1 245 ? -6.524 41.907 26.685 1.00 92.31 245 LEU A N 1
ATOM 2000 C CA . LEU A 1 245 ? -6.821 42.505 25.384 1.00 92.31 245 LEU A CA 1
ATOM 2001 C C . LEU A 1 245 ? -8.331 42.547 25.114 1.00 92.31 245 LEU A C 1
ATOM 2003 O O . LEU A 1 245 ? -8.840 43.572 24.667 1.00 92.31 245 LEU A O 1
ATOM 2007 N N . ILE A 1 246 ? -9.058 41.469 25.428 1.00 94.00 246 ILE A N 1
ATOM 2008 C CA . ILE A 1 246 ? -10.523 41.413 25.298 1.00 94.00 246 ILE A CA 1
ATOM 2009 C C . ILE A 1 246 ? -11.186 42.472 26.189 1.00 94.00 246 ILE A C 1
ATOM 2011 O O . ILE A 1 246 ? -12.080 43.179 25.727 1.00 94.00 246 ILE A O 1
ATOM 2015 N N . LEU A 1 247 ? -10.730 42.629 27.434 1.00 94.88 247 LEU A N 1
ATOM 2016 C CA . LEU A 1 247 ? -11.244 43.648 28.354 1.00 94.88 247 LEU A CA 1
ATOM 2017 C C . LEU A 1 247 ? -10.966 45.071 27.859 1.00 94.88 247 LEU A C 1
ATOM 2019 O O . LEU A 1 247 ? -11.856 45.918 27.911 1.00 94.88 247 LEU A O 1
ATOM 2023 N N . VAL A 1 248 ? -9.767 45.333 27.335 1.00 95.81 248 VAL A N 1
ATOM 2024 C CA . VAL A 1 248 ? -9.413 46.638 26.759 1.00 95.81 248 VAL A CA 1
ATOM 2025 C C . VAL A 1 248 ? -10.286 46.946 25.543 1.00 95.81 248 VAL A C 1
ATOM 2027 O O . VAL A 1 248 ? -10.854 48.033 25.461 1.00 95.81 248 VAL A O 1
ATOM 2030 N N . LEU A 1 249 ? -10.463 45.988 24.629 1.00 95.75 249 LEU A N 1
ATOM 2031 C CA . LEU A 1 249 ? -11.340 46.149 23.465 1.00 95.75 249 LEU A CA 1
ATOM 2032 C C . LEU A 1 249 ? -12.796 46.392 23.879 1.00 95.75 249 LEU A C 1
ATOM 2034 O O . LEU A 1 249 ? -13.465 47.253 23.307 1.00 95.75 249 LEU A O 1
ATOM 2038 N N . PHE A 1 250 ? -13.275 45.684 24.901 1.00 96.31 250 PHE A N 1
ATOM 2039 C CA . PHE A 1 250 ? -14.610 45.884 25.455 1.00 96.31 250 PHE A CA 1
ATOM 2040 C C . PHE A 1 250 ? -14.773 47.281 26.072 1.00 96.31 250 PHE A C 1
ATOM 2042 O O . PHE A 1 250 ? -15.782 47.948 25.846 1.00 96.31 250 PHE A O 1
ATOM 2049 N N . PHE A 1 251 ? -13.759 47.770 26.786 1.00 96.12 251 PHE A N 1
ATOM 2050 C CA . PHE A 1 251 ? -13.766 49.114 27.359 1.00 96.12 251 PHE A CA 1
ATOM 2051 C C . PHE A 1 251 ? -13.759 50.203 26.275 1.00 96.12 251 PHE A C 1
ATOM 2053 O O . PHE A 1 251 ? -14.535 51.160 26.342 1.00 96.12 251 PHE A O 1
ATOM 2060 N N . ILE A 1 252 ? -12.947 50.037 25.227 1.00 95.19 252 ILE A N 1
ATOM 2061 C CA . ILE A 1 252 ? -12.935 50.928 24.055 1.00 95.19 252 ILE A CA 1
ATOM 2062 C C . ILE A 1 252 ? -14.311 50.940 23.371 1.00 95.19 252 ILE A C 1
ATOM 2064 O O . ILE A 1 252 ? -14.830 51.999 23.018 1.00 95.19 252 ILE A O 1
ATOM 2068 N N . PHE A 1 253 ? -14.948 49.777 23.227 1.00 95.25 253 PHE A N 1
ATOM 2069 C CA . PHE A 1 253 ? -16.293 49.682 22.664 1.00 95.25 253 PHE A CA 1
ATOM 2070 C C . PHE A 1 253 ? -17.336 50.431 23.511 1.00 95.25 253 PHE A C 1
ATOM 2072 O O . PHE A 1 253 ? -18.118 51.218 22.971 1.00 95.25 253 PHE A O 1
ATOM 2079 N N . LEU A 1 254 ? -17.332 50.236 24.833 1.00 95.06 254 LEU A N 1
ATOM 2080 C CA . LEU A 1 254 ? -18.251 50.921 25.747 1.00 95.06 254 LEU A CA 1
ATOM 2081 C C . LEU A 1 254 ? -18.059 52.438 25.723 1.00 95.06 254 LEU A C 1
ATOM 2083 O O . LEU A 1 254 ? -19.026 53.183 25.572 1.00 95.06 254 LEU A O 1
ATOM 2087 N N . THR A 1 255 ? -16.816 52.903 25.825 1.00 93.69 255 THR A N 1
ATOM 2088 C CA . THR A 1 255 ? -16.494 54.337 25.775 1.00 93.69 255 THR A CA 1
ATOM 2089 C C . THR A 1 255 ? -16.897 54.968 24.443 1.00 93.69 255 THR A C 1
ATOM 2091 O O . THR A 1 255 ? -17.473 56.055 24.436 1.00 93.69 255 THR A O 1
ATOM 2094 N N . SER A 1 256 ? -16.702 54.269 23.320 1.00 90.75 256 SER A N 1
ATOM 2095 C CA . SER A 1 256 ? -17.195 54.704 22.009 1.00 90.75 256 SER A CA 1
ATOM 2096 C C . SER A 1 256 ? -18.725 54.816 21.971 1.00 90.75 256 SER A C 1
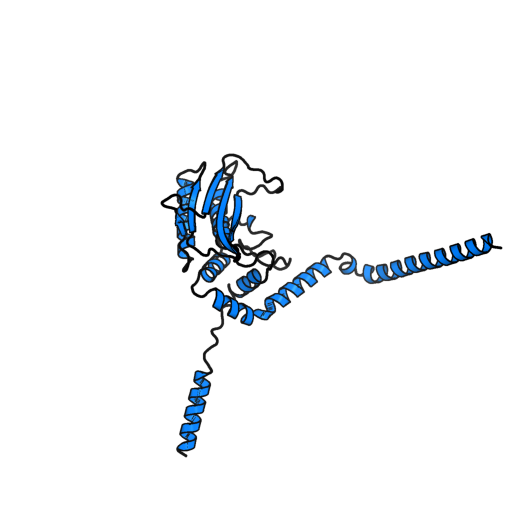ATOM 2098 O O . SER A 1 256 ? -19.258 55.825 21.505 1.00 90.75 256 SER A O 1
ATOM 2100 N N . LYS A 1 257 ? -19.452 53.834 22.522 1.00 92.38 257 LYS A N 1
ATOM 2101 C CA . LYS A 1 257 ? -20.922 53.876 22.615 1.00 92.38 257 LYS A CA 1
ATOM 2102 C C . LYS A 1 257 ? -21.421 55.032 23.477 1.00 92.38 257 LYS A C 1
ATOM 2104 O O . LYS A 1 257 ? -22.355 55.722 23.069 1.00 92.38 257 LYS A O 1
ATOM 2109 N N . ILE A 1 258 ? -20.792 55.269 24.627 1.00 91.06 258 ILE A N 1
ATOM 2110 C CA . ILE A 1 258 ? -21.128 56.388 25.517 1.00 91.06 258 ILE A CA 1
ATOM 2111 C C . ILE A 1 258 ? -20.884 57.717 24.799 1.00 91.06 258 ILE A C 1
ATOM 2113 O O . ILE A 1 258 ? -21.790 58.544 24.741 1.00 91.06 258 ILE A O 1
ATOM 2117 N N . LYS A 1 259 ? -19.709 57.897 24.179 1.00 90.88 259 LYS A N 1
ATOM 2118 C CA . LYS A 1 259 ? -19.375 59.111 23.420 1.00 90.88 259 LYS A CA 1
ATOM 2119 C C . LYS A 1 259 ? -20.394 59.388 22.314 1.00 90.88 259 LYS A C 1
ATOM 2121 O O . LYS A 1 259 ? -20.882 60.508 22.217 1.00 90.88 259 LYS A O 1
ATOM 2126 N N . ASN A 1 260 ? -20.751 58.377 21.522 1.00 87.12 260 ASN A N 1
ATOM 2127 C CA . ASN A 1 260 ? -21.742 58.535 20.456 1.00 87.12 260 ASN A CA 1
ATOM 2128 C C . ASN A 1 260 ? -23.133 58.867 21.008 1.00 87.12 260 ASN A C 1
ATOM 2130 O O . ASN A 1 260 ? -23.837 59.685 20.432 1.00 87.12 260 ASN A O 1
ATOM 2134 N N . THR A 1 261 ? -23.525 58.272 22.137 1.00 87.69 261 THR A N 1
ATOM 2135 C CA . THR A 1 261 ? -24.815 58.570 22.779 1.00 87.69 261 THR A CA 1
ATOM 2136 C C . THR A 1 261 ? -24.865 60.013 23.280 1.00 87.69 261 THR A C 1
ATOM 2138 O O . THR A 1 261 ? -25.865 60.695 23.084 1.00 87.69 261 THR A O 1
ATOM 2141 N N . ILE A 1 262 ? -23.774 60.495 23.885 1.00 86.19 262 ILE A N 1
ATOM 2142 C CA . ILE A 1 262 ? -23.643 61.889 24.324 1.00 86.19 262 ILE A CA 1
ATOM 2143 C C . ILE A 1 262 ? -23.675 62.835 23.119 1.00 86.19 262 ILE A C 1
ATOM 2145 O O . ILE A 1 262 ? -24.403 63.817 23.157 1.00 86.19 262 ILE A O 1
ATOM 2149 N N . HIS A 1 263 ? -22.951 62.523 22.041 1.00 82.31 263 HIS A N 1
ATOM 2150 C CA . HIS A 1 263 ? -22.945 63.336 20.821 1.00 82.31 263 HIS A CA 1
ATOM 2151 C C . HIS A 1 263 ? -24.343 63.467 20.205 1.00 82.31 263 HIS A C 1
ATOM 2153 O O . HIS A 1 263 ? -24.797 64.575 19.956 1.00 82.31 263 HIS A O 1
ATOM 2159 N N . VAL A 1 264 ? -25.060 62.348 20.042 1.00 82.62 264 VAL A N 1
ATOM 2160 C CA . VAL A 1 264 ? -26.438 62.342 19.519 1.00 82.62 264 VAL A CA 1
ATOM 2161 C C . VAL A 1 264 ? -27.391 63.115 20.428 1.00 82.62 264 VAL A C 1
ATOM 2163 O O . VAL A 1 264 ? -28.347 63.710 19.940 1.00 82.62 264 VAL A O 1
ATOM 2166 N N . LYS A 1 265 ? -27.166 63.096 21.746 1.00 77.62 265 LYS A N 1
ATOM 2167 C CA . LYS A 1 265 ? -27.965 63.886 22.685 1.00 77.62 265 LYS A CA 1
ATOM 2168 C C . LYS A 1 265 ? -27.692 65.384 22.523 1.00 77.62 265 LYS A C 1
ATOM 2170 O O . LYS A 1 265 ? -28.642 66.138 22.413 1.00 77.62 265 LYS A O 1
ATOM 2175 N N . ILE A 1 266 ? -26.422 65.785 22.435 1.00 77.44 266 ILE A N 1
ATOM 2176 C CA . ILE A 1 266 ? -26.020 67.185 22.220 1.00 77.44 266 ILE A CA 1
ATOM 2177 C C . ILE A 1 266 ? -26.514 67.719 20.868 1.00 77.44 266 ILE A C 1
ATOM 2179 O O . ILE A 1 266 ? -26.867 68.880 20.786 1.00 77.44 266 ILE A O 1
ATOM 2183 N N . GLU A 1 267 ? -26.559 66.905 19.810 1.00 73.88 267 GLU A N 1
ATOM 2184 C CA . GLU A 1 267 ? -27.108 67.327 18.507 1.00 73.88 267 GLU A CA 1
ATOM 2185 C C . GLU A 1 267 ? -28.643 67.436 18.481 1.00 73.88 267 GLU A C 1
ATOM 2187 O O . GLU A 1 267 ? -29.198 68.003 17.541 1.00 73.88 267 GLU A O 1
ATOM 2192 N N . ARG A 1 268 ? -29.339 66.834 19.454 1.00 68.62 268 ARG A N 1
ATOM 2193 C CA . ARG A 1 268 ? -30.808 66.856 19.555 1.00 68.62 268 ARG A CA 1
ATOM 2194 C C . ARG A 1 268 ? -31.343 67.926 20.507 1.00 68.62 268 ARG A C 1
ATOM 2196 O O . ARG A 1 268 ? -32.531 68.229 20.403 1.00 68.62 268 ARG A O 1
ATOM 2203 N N . ASP A 1 269 ? -30.502 68.422 21.412 1.00 56.88 269 ASP A N 1
ATOM 2204 C CA . ASP A 1 269 ? -30.780 69.532 22.333 1.00 56.88 269 ASP A CA 1
ATOM 2205 C C . ASP A 1 269 ? -30.384 70.873 21.683 1.00 56.88 269 ASP A C 1
ATOM 2207 O O . ASP A 1 269 ? -31.133 71.860 21.872 1.00 56.88 269 ASP A O 1
#